Protein AF-A0A6M0CC85-F1 (afdb_monomer_lite)

pLDDT: mean 84.88, std 14.34, range [37.62, 97.69]

Foldseek 3Di:
DDVVVLLPDDLVVLVVVLVVLVVVLVVLVVVLVVLVVVLVVLVVVLVVLVVCLVVDDPVVNVVSVVVSVVSVVVSVVSVVVSVVSVVVSVVSVVVSLSSQQSSCVVVVHQRPPHDPDDDPCVVVVVVVVVVVVVVVVVVVVVVVVVVVVVVVVVVVVVVVVVVVVVVVVVVVVVVVVVVVVVVVVVVVVVVVVVVVVVVVVVVVVVVVVVVVVVVVVVVVVVVVVVVVVVVVVVVVVVVVVVVVVVVVVVVPPPPPPD

Radius of gyration: 61.52 Å; chains: 1; bounding box: 122×31×190 Å

Sequence (258 aa):
MDVAALEEMPLDALQTVVQDLKRDLEKNARFVSSQEEELTLQQQDIDALKQKIAAASEYDRLQLETELSDEQESYRMLNETLVGQRRNVQEREAILHRHEAVLARRQGLPSPSGIGSGIDLSPALGKVEQLYGQLSSEVDALRQQVEELEHTIATQEGTLQQQEEEVQQQKNALLEQEQGIGDKRLAAAEMWGKVNIYQELLQSTQDILNGLRDKCSEMEELAAQSQTVVQEQSQSVMELQNAINTLTADAAPQLAAS

Secondary structure (DSSP, 8-state):
--HHHHHHS-HHHHHHHHHHHHHHHHHHHHHHHHHHHHHHHHHHHHHHHHHHHHHS-HHHHHHHHHHHHHHHHHHHHHHHHHHHHHHHHHHHHHHHHHHHHHHHHHTTSPPSS---SS---HHHHHHHHHHHHHHHHHHHHHHHHHHHHHHHHHHHHHHHHHHHHHHHHHHHHHHHHHHHHHHHHHHHHHHHHHHHHHHHHHHHHHHHHHHHHHHHHHHHHHHHHHHHHHHHHHHHHHHHHHHHHHHHHHTSSSSS--

Structure (mmCIF, N/CA/C/O backbone):
data_AF-A0A6M0CC85-F1
#
_entry.id   AF-A0A6M0CC85-F1
#
loop_
_atom_site.group_PDB
_atom_site.id
_atom_site.type_symbol
_atom_site.label_atom_id
_atom_site.label_alt_id
_atom_site.label_comp_id
_atom_site.label_asym_id
_atom_site.label_entity_id
_atom_site.label_seq_id
_atom_site.pdbx_PDB_ins_code
_atom_site.Cartn_x
_atom_site.Cartn_y
_atom_site.Cartn_z
_atom_site.occupancy
_atom_site.B_iso_or_equiv
_atom_site.auth_seq_id
_atom_site.auth_comp_id
_atom_site.auth_asym_id
_atom_site.auth_atom_id
_atom_site.pdbx_PDB_model_num
ATOM 1 N N . MET A 1 1 ? 32.684 8.848 -34.569 1.00 52.41 1 MET A N 1
ATOM 2 C CA . MET A 1 1 ? 33.466 7.813 -35.279 1.00 52.41 1 MET A CA 1
ATOM 3 C C . MET A 1 1 ? 33.799 8.310 -36.670 1.00 52.41 1 MET A C 1
ATOM 5 O O . MET A 1 1 ? 32.945 8.938 -37.287 1.00 52.41 1 MET A O 1
ATOM 9 N N . ASP A 1 2 ? 35.026 8.061 -37.117 1.00 66.06 2 ASP A N 1
ATOM 10 C CA . ASP A 1 2 ? 35.582 8.602 -38.356 1.00 66.06 2 ASP A CA 1
ATOM 11 C C . ASP A 1 2 ? 35.348 7.642 -39.535 1.00 66.06 2 ASP A C 1
ATOM 13 O O . ASP A 1 2 ? 35.831 6.511 -39.531 1.00 66.06 2 ASP A O 1
ATOM 17 N N . VAL A 1 3 ? 34.569 8.075 -40.530 1.00 66.44 3 VAL A N 1
ATOM 18 C CA . VAL A 1 3 ? 34.279 7.285 -41.744 1.00 66.44 3 VAL A CA 1
ATOM 19 C C . VAL A 1 3 ? 35.543 7.090 -42.575 1.00 66.44 3 VAL A C 1
ATOM 21 O O . VAL A 1 3 ? 35.686 6.047 -43.209 1.00 66.44 3 VAL A O 1
ATOM 24 N N . ALA A 1 4 ? 36.482 8.040 -42.514 1.00 68.75 4 ALA A N 1
ATOM 25 C CA . ALA A 1 4 ? 37.745 7.962 -43.240 1.00 68.75 4 ALA A CA 1
ATOM 26 C C . ALA A 1 4 ? 38.558 6.727 -42.820 1.00 68.75 4 ALA A C 1
ATOM 28 O O . ALA A 1 4 ? 39.063 5.994 -43.666 1.00 68.75 4 ALA A O 1
ATOM 29 N N . ALA A 1 5 ? 38.571 6.404 -41.522 1.00 74.81 5 ALA A N 1
ATOM 30 C CA . ALA A 1 5 ? 39.261 5.224 -41.003 1.00 74.81 5 ALA A CA 1
ATOM 31 C C . ALA A 1 5 ? 38.656 3.891 -41.502 1.00 74.81 5 ALA A C 1
ATOM 33 O O . ALA A 1 5 ? 39.369 2.896 -41.637 1.00 74.81 5 ALA A O 1
ATOM 34 N N . LEU A 1 6 ? 37.350 3.853 -41.801 1.00 74.56 6 LEU A N 1
ATOM 35 C CA . LEU A 1 6 ? 36.680 2.669 -42.365 1.00 74.56 6 LEU A CA 1
ATOM 36 C C . LEU A 1 6 ? 36.941 2.513 -43.871 1.00 74.56 6 LEU A C 1
ATOM 38 O O . LEU A 1 6 ? 36.970 1.390 -44.386 1.00 74.56 6 LEU A O 1
ATOM 42 N N . GLU A 1 7 ? 37.144 3.623 -44.583 1.00 71.50 7 GLU A N 1
ATOM 43 C CA . GLU A 1 7 ? 37.501 3.619 -46.004 1.00 71.50 7 GLU A CA 1
ATOM 44 C C . GLU A 1 7 ? 38.964 3.196 -46.232 1.00 71.50 7 GLU A C 1
ATOM 46 O O . GLU A 1 7 ? 39.245 2.493 -47.204 1.00 71.50 7 GLU A O 1
ATOM 51 N N . GLU A 1 8 ? 39.871 3.524 -45.305 1.00 79.38 8 GLU A N 1
ATOM 52 C CA . GLU A 1 8 ? 41.299 3.161 -45.367 1.00 79.38 8 GLU A CA 1
ATOM 53 C C . GLU A 1 8 ? 41.612 1.720 -44.912 1.00 79.38 8 GLU A C 1
ATOM 55 O O . GLU A 1 8 ? 42.657 1.166 -45.259 1.00 79.38 8 GLU A O 1
ATOM 60 N N . MET A 1 9 ? 40.712 1.072 -44.164 1.00 82.94 9 MET A N 1
ATOM 61 C CA . MET A 1 9 ? 40.901 -0.296 -43.657 1.00 82.94 9 MET A CA 1
ATOM 62 C C . MET A 1 9 ? 41.024 -1.330 -44.799 1.00 82.94 9 MET A C 1
ATOM 64 O O . MET A 1 9 ? 40.364 -1.174 -45.819 1.00 82.94 9 MET A O 1
ATOM 68 N N . PRO A 1 10 ? 41.781 -2.435 -44.686 1.00 88.94 10 PRO A N 1
ATOM 69 C CA . PRO A 1 10 ? 41.726 -3.519 -45.675 1.00 88.94 10 PRO A CA 1
ATOM 70 C C . PRO A 1 10 ? 40.310 -4.103 -45.824 1.00 88.94 10 PRO A C 1
ATOM 72 O O . PRO A 1 10 ? 39.587 -4.234 -44.837 1.00 88.94 10 PRO A O 1
ATOM 75 N N . LEU A 1 11 ? 39.910 -4.470 -47.047 1.00 83.62 11 LEU A N 1
ATOM 76 C CA . LEU A 1 11 ? 38.541 -4.922 -47.338 1.00 83.62 11 LEU A CA 1
ATOM 77 C C . LEU A 1 11 ? 38.155 -6.177 -46.533 1.00 83.62 11 LEU A C 1
ATOM 79 O O . LEU A 1 11 ? 37.086 -6.208 -45.930 1.00 83.62 11 LEU A O 1
ATOM 83 N N . ASP A 1 12 ? 39.061 -7.154 -46.444 1.00 84.44 12 ASP A N 1
ATOM 84 C CA . ASP A 1 12 ? 38.860 -8.387 -45.667 1.00 84.44 12 ASP A CA 1
ATOM 85 C C . ASP A 1 12 ? 38.701 -8.109 -44.162 1.00 84.44 12 ASP A C 1
ATOM 87 O O . ASP A 1 12 ? 37.900 -8.747 -43.474 1.00 84.44 12 ASP A O 1
ATOM 91 N N . ALA A 1 13 ? 39.428 -7.113 -43.645 1.00 84.19 13 ALA A N 1
ATOM 92 C CA . ALA A 1 13 ? 39.322 -6.693 -42.251 1.00 84.19 13 ALA A CA 1
ATOM 93 C C . ALA A 1 13 ? 37.973 -6.008 -41.981 1.00 84.19 13 ALA A C 1
ATOM 95 O O . ALA A 1 13 ? 37.308 -6.340 -41.002 1.00 84.19 13 ALA A O 1
ATOM 96 N N . LEU A 1 14 ? 37.516 -5.126 -42.878 1.00 85.00 14 LEU A N 1
ATOM 97 C CA . LEU A 1 14 ? 36.199 -4.491 -42.768 1.00 85.00 14 LEU A CA 1
ATOM 98 C C . LEU A 1 14 ? 35.064 -5.525 -42.840 1.00 85.00 14 LEU A C 1
ATOM 100 O O . LEU A 1 14 ? 34.090 -5.429 -42.095 1.00 85.00 14 LEU A O 1
ATOM 104 N N . GLN A 1 15 ? 35.201 -6.531 -43.703 1.00 86.25 15 GLN A N 1
ATOM 105 C CA . GLN A 1 15 ? 34.226 -7.608 -43.852 1.00 86.25 15 GLN A CA 1
ATOM 106 C C . GLN A 1 15 ? 34.148 -8.493 -42.600 1.00 86.25 15 GLN A C 1
ATOM 108 O O . GLN A 1 15 ? 33.048 -8.829 -42.160 1.00 86.25 15 GLN A O 1
ATOM 113 N N . THR A 1 16 ? 35.295 -8.787 -41.981 1.00 90.38 16 THR A N 1
ATOM 114 C CA . THR A 1 16 ? 35.367 -9.495 -40.692 1.00 90.38 16 THR A CA 1
ATOM 115 C C . THR A 1 16 ? 34.694 -8.684 -39.582 1.00 90.38 16 THR A C 1
ATOM 117 O O . THR A 1 16 ? 33.830 -9.203 -38.883 1.00 90.38 16 THR A O 1
ATOM 120 N N . VAL A 1 17 ? 34.991 -7.383 -39.484 1.00 88.69 17 VAL A N 1
ATOM 121 C CA . VAL A 1 17 ? 34.375 -6.484 -38.490 1.00 88.69 17 VAL A CA 1
ATOM 122 C C . VAL A 1 17 ? 32.855 -6.424 -38.647 1.00 88.69 17 VAL A C 1
ATOM 124 O O . VAL A 1 17 ? 32.134 -6.505 -37.658 1.00 88.69 17 VAL A O 1
ATOM 127 N N . VAL A 1 18 ? 32.344 -6.310 -39.878 1.00 88.00 18 VAL A N 1
ATOM 128 C CA . VAL A 1 18 ? 30.894 -6.335 -40.137 1.00 88.00 18 VAL A CA 1
ATOM 129 C C . VAL A 1 18 ? 30.279 -7.664 -39.696 1.00 88.00 18 VAL A C 1
ATOM 131 O O . VAL A 1 18 ? 29.203 -7.671 -39.102 1.00 88.00 18 VAL A O 1
ATOM 134 N N . GLN A 1 19 ? 30.943 -8.789 -39.964 1.00 90.06 19 GLN A N 1
ATOM 135 C CA . GLN A 1 19 ? 30.447 -10.108 -39.575 1.00 90.06 19 GLN A CA 1
ATOM 136 C C . GLN A 1 19 ? 30.426 -10.296 -38.050 1.00 90.06 19 GLN A C 1
ATOM 138 O O . GLN A 1 19 ? 29.443 -10.815 -37.516 1.00 90.06 19 GLN A O 1
ATOM 143 N N . ASP A 1 20 ? 31.459 -9.830 -37.352 1.00 91.50 20 ASP A N 1
ATOM 144 C CA . ASP A 1 20 ? 31.527 -9.863 -35.890 1.00 91.50 20 ASP A CA 1
ATOM 145 C C . ASP A 1 20 ? 30.443 -8.976 -35.265 1.00 91.50 20 ASP A C 1
ATOM 147 O O . ASP A 1 20 ? 29.698 -9.430 -34.395 1.00 91.50 20 ASP A O 1
ATOM 151 N N . LEU A 1 21 ? 30.268 -7.752 -35.780 1.00 89.19 21 LEU A N 1
ATOM 152 C CA . LEU A 1 21 ? 29.206 -6.840 -35.346 1.00 89.19 21 LEU A CA 1
ATOM 153 C C . LEU A 1 21 ? 27.811 -7.444 -35.543 1.00 89.19 21 LEU A C 1
ATOM 155 O O . LEU A 1 21 ? 26.970 -7.315 -34.656 1.00 89.19 21 LEU A O 1
ATOM 159 N N . LYS A 1 22 ? 27.562 -8.140 -36.663 1.00 87.69 22 LYS A N 1
ATOM 160 C CA . LYS A 1 22 ? 26.296 -8.858 -36.896 1.00 87.69 22 LYS A CA 1
ATOM 161 C C . LYS A 1 22 ? 26.048 -9.929 -35.851 1.00 87.69 22 LYS A C 1
ATOM 163 O O . LYS A 1 22 ? 24.960 -9.984 -35.285 1.00 87.69 22 LYS A O 1
ATOM 168 N N . ARG A 1 23 ? 27.049 -10.773 -35.595 1.00 93.62 23 ARG A N 1
ATOM 169 C CA . ARG A 1 23 ? 26.921 -11.881 -34.644 1.00 93.62 23 ARG A CA 1
ATOM 170 C C . ARG A 1 23 ? 26.665 -11.369 -33.229 1.00 93.62 23 ARG A C 1
ATOM 172 O O . ARG A 1 23 ? 25.824 -11.915 -32.516 1.00 93.62 23 ARG A O 1
ATOM 179 N N . ASP A 1 24 ? 27.375 -10.320 -32.834 1.00 91.88 24 ASP A N 1
ATOM 180 C CA . ASP A 1 24 ? 27.230 -9.718 -31.513 1.00 91.88 24 ASP A CA 1
ATOM 181 C C . ASP A 1 24 ? 25.885 -8.999 -31.360 1.00 91.88 24 ASP A C 1
ATOM 183 O O . ASP A 1 24 ? 25.246 -9.116 -30.312 1.00 91.88 24 ASP A O 1
ATOM 187 N N . LEU A 1 25 ? 25.423 -8.299 -32.401 1.00 89.12 25 LEU A N 1
ATOM 188 C CA . LEU A 1 25 ? 24.105 -7.666 -32.414 1.00 89.12 25 LEU A CA 1
ATOM 189 C C . LEU A 1 25 ? 22.989 -8.708 -32.315 1.00 89.12 25 LEU A C 1
ATOM 191 O O . LEU A 1 25 ? 22.100 -8.557 -31.485 1.00 89.12 25 LEU A O 1
ATOM 195 N N . GLU A 1 26 ? 23.060 -9.787 -33.096 1.00 92.75 26 GLU A N 1
ATOM 196 C CA . GLU A 1 26 ? 22.068 -10.866 -33.072 1.00 92.75 26 GLU A CA 1
ATOM 197 C C . GLU A 1 26 ? 21.993 -11.531 -31.691 1.00 92.75 26 GLU A C 1
ATOM 199 O O . GLU A 1 26 ? 20.903 -11.771 -31.166 1.00 92.75 26 GLU A O 1
ATOM 204 N N . LYS A 1 27 ? 23.146 -11.786 -31.062 1.00 94.44 27 LYS A N 1
ATOM 205 C CA . LYS A 1 27 ? 23.204 -12.344 -29.707 1.00 94.44 27 LYS A CA 1
ATOM 206 C C . LYS A 1 27 ? 22.560 -11.407 -28.683 1.00 94.44 27 LYS A C 1
ATOM 208 O O . LYS A 1 27 ? 21.759 -11.862 -27.868 1.00 94.44 27 LYS A O 1
ATOM 213 N N . ASN A 1 28 ? 22.895 -10.119 -28.726 1.00 88.25 28 ASN A N 1
ATOM 214 C CA . ASN A 1 28 ? 22.350 -9.135 -27.792 1.00 88.25 28 ASN A CA 1
ATOM 215 C C . ASN A 1 28 ? 20.851 -8.910 -28.010 1.00 88.25 28 ASN A C 1
ATOM 217 O O . ASN A 1 28 ? 20.104 -8.859 -27.040 1.00 88.25 28 ASN A O 1
ATOM 221 N N . ALA A 1 29 ? 20.400 -8.834 -29.262 1.00 84.94 29 ALA A N 1
ATOM 222 C CA . ALA A 1 29 ? 18.991 -8.671 -29.598 1.00 84.94 29 ALA A CA 1
ATOM 223 C C . ALA A 1 29 ? 18.151 -9.857 -29.104 1.00 84.94 29 ALA A C 1
ATOM 225 O O . ALA A 1 29 ? 17.091 -9.651 -28.521 1.00 84.94 29 ALA A O 1
ATOM 226 N N . ARG A 1 30 ? 18.646 -11.096 -29.250 1.00 91.62 30 ARG A N 1
ATOM 227 C CA . ARG A 1 30 ? 17.977 -12.289 -28.697 1.00 91.62 30 ARG A CA 1
ATOM 228 C C . ARG A 1 30 ? 17.873 -12.250 -27.174 1.00 91.62 30 ARG A C 1
ATOM 230 O O . ARG A 1 30 ? 16.835 -12.612 -26.639 1.00 91.62 30 ARG A O 1
ATOM 237 N N . PHE A 1 31 ? 18.926 -11.806 -26.491 1.00 92.69 31 PHE A N 1
ATOM 238 C CA . PHE A 1 31 ? 18.935 -11.690 -25.031 1.00 92.69 31 PHE A CA 1
ATOM 239 C C . PHE A 1 31 ? 17.986 -10.598 -24.513 1.00 92.69 31 PHE A C 1
ATOM 241 O O . PHE A 1 31 ? 17.312 -10.784 -23.502 1.00 92.69 31 PHE A O 1
ATOM 248 N N . VAL A 1 32 ? 17.902 -9.462 -25.211 1.00 89.44 32 VAL A N 1
ATOM 249 C CA . VAL A 1 32 ? 16.911 -8.421 -24.901 1.00 89.44 32 VAL A CA 1
ATOM 250 C C . VAL A 1 32 ? 15.505 -8.960 -25.142 1.00 89.44 32 VAL A C 1
ATOM 252 O O . VAL A 1 32 ? 14.676 -8.878 -24.249 1.00 89.44 32 VAL A O 1
ATOM 255 N N . SER A 1 33 ? 15.263 -9.608 -26.284 1.00 89.62 33 SER A N 1
ATOM 256 C CA . SER A 1 33 ? 13.960 -10.198 -26.608 1.00 89.62 33 SER A CA 1
ATOM 257 C C . SER A 1 33 ? 13.489 -11.222 -25.570 1.00 89.62 33 SER A C 1
ATOM 259 O O . SER A 1 33 ? 12.305 -11.237 -25.254 1.00 89.62 33 SER A O 1
ATOM 261 N N . SER A 1 34 ? 14.378 -12.056 -25.017 1.00 94.56 34 SER A N 1
ATOM 262 C CA . SER A 1 34 ? 13.992 -13.001 -23.961 1.00 94.56 34 SER A CA 1
ATOM 263 C C . SER A 1 34 ? 13.620 -12.306 -22.650 1.00 94.56 34 SER A C 1
ATOM 265 O O . SER A 1 34 ? 12.681 -12.726 -21.988 1.00 94.56 34 SER A O 1
ATOM 267 N N . GLN A 1 35 ? 14.319 -11.227 -22.285 1.00 91.19 35 GLN A N 1
ATOM 268 C CA . GLN A 1 35 ? 13.968 -10.439 -21.097 1.00 91.19 35 GLN A CA 1
ATOM 269 C C . GLN A 1 35 ? 12.681 -9.628 -21.307 1.00 91.19 35 GLN A C 1
ATOM 271 O O . GLN A 1 35 ? 11.947 -9.396 -20.358 1.00 91.19 35 GLN A O 1
ATOM 276 N N . GLU A 1 36 ? 12.372 -9.202 -22.535 1.00 89.75 36 GLU A N 1
ATOM 277 C CA . GLU A 1 36 ? 11.084 -8.566 -22.846 1.00 89.75 36 GLU A CA 1
ATOM 278 C C . GLU A 1 36 ? 9.907 -9.541 -22.712 1.00 89.75 36 GLU A C 1
ATOM 280 O O . GLU A 1 36 ? 8.826 -9.155 -22.261 1.00 89.75 36 GLU A O 1
ATOM 285 N N . GLU A 1 37 ? 10.115 -10.805 -23.084 1.00 94.19 37 GLU A N 1
ATOM 286 C CA . GLU A 1 37 ? 9.139 -11.872 -22.860 1.00 94.19 37 GLU A CA 1
ATOM 287 C C . GLU A 1 37 ? 8.955 -12.139 -21.358 1.00 94.19 37 GLU A C 1
ATOM 289 O O . GLU A 1 37 ? 7.822 -12.182 -20.887 1.00 94.19 37 GLU A O 1
ATOM 294 N N . GLU A 1 38 ? 10.047 -12.213 -20.592 1.00 94.44 38 GLU A N 1
ATOM 295 C CA . GLU A 1 38 ? 10.013 -12.334 -19.126 1.00 94.44 38 GLU A CA 1
ATOM 296 C C . GLU A 1 38 ? 9.265 -11.165 -18.472 1.00 94.44 38 GLU A C 1
ATOM 298 O O . GLU A 1 38 ? 8.354 -11.387 -17.679 1.00 94.44 38 GLU A O 1
ATOM 303 N N . LEU A 1 39 ? 9.555 -9.929 -18.885 1.00 93.00 39 LEU A N 1
ATOM 304 C CA . LEU A 1 39 ? 8.861 -8.734 -18.408 1.00 93.00 39 LEU A CA 1
ATOM 305 C C . LEU A 1 39 ? 7.349 -8.804 -18.694 1.00 93.00 39 LEU A C 1
ATOM 307 O O . LEU A 1 39 ? 6.525 -8.401 -17.874 1.00 93.00 39 LEU A O 1
ATOM 311 N N . THR A 1 40 ? 6.969 -9.352 -19.850 1.00 93.06 40 THR A N 1
ATOM 312 C CA . THR A 1 40 ? 5.558 -9.550 -20.213 1.00 93.06 40 THR A CA 1
ATOM 313 C C . THR A 1 40 ? 4.882 -10.583 -19.310 1.00 93.06 40 THR A C 1
ATOM 315 O O . THR A 1 40 ? 3.733 -10.383 -18.918 1.00 93.06 40 THR A O 1
ATOM 318 N N . LEU A 1 41 ? 5.576 -11.671 -18.967 1.00 95.19 41 LEU A N 1
ATOM 319 C CA . LEU A 1 41 ? 5.068 -12.687 -18.042 1.00 95.19 41 LEU A CA 1
ATOM 320 C C . LEU A 1 41 ? 4.909 -12.119 -16.626 1.00 95.19 41 LEU A C 1
ATOM 322 O O . LEU A 1 41 ? 3.844 -12.271 -16.037 1.00 95.19 41 LEU A O 1
ATOM 326 N N . GLN A 1 42 ? 5.894 -11.366 -16.130 1.00 94.75 42 GLN A N 1
ATOM 327 C CA . GLN A 1 42 ? 5.803 -10.703 -14.823 1.00 94.75 42 GLN A CA 1
ATOM 328 C C . GLN A 1 42 ? 4.619 -9.734 -14.743 1.00 94.75 42 GLN A C 1
ATOM 330 O O . GLN A 1 42 ? 3.906 -9.700 -13.743 1.00 94.75 42 GLN A O 1
ATOM 335 N N . GLN A 1 43 ? 4.343 -8.982 -15.813 1.00 94.69 43 GLN A N 1
ATOM 336 C CA . GLN A 1 43 ? 3.161 -8.119 -15.861 1.00 94.69 43 GLN A CA 1
ATOM 337 C C . GLN A 1 43 ? 1.856 -8.924 -15.730 1.00 94.69 43 GLN A C 1
ATOM 339 O O . GLN A 1 43 ? 0.934 -8.493 -15.035 1.00 94.69 43 GLN A O 1
ATOM 344 N N . GLN A 1 44 ? 1.775 -10.096 -16.369 1.00 95.50 44 GLN A N 1
ATOM 345 C CA . GLN A 1 44 ? 0.615 -10.985 -16.248 1.00 95.50 44 GLN A CA 1
ATOM 346 C C . GLN A 1 44 ? 0.469 -11.538 -14.826 1.00 95.50 44 GLN A C 1
ATOM 348 O O . GLN A 1 44 ? -0.653 -11.618 -14.320 1.00 95.50 44 GLN A O 1
ATOM 353 N N . ASP A 1 45 ? 1.579 -11.873 -14.169 1.00 95.00 45 ASP A N 1
ATOM 354 C CA . ASP A 1 45 ? 1.587 -12.357 -12.788 1.00 95.00 45 ASP A CA 1
ATOM 355 C C . ASP A 1 45 ? 1.147 -11.264 -11.801 1.00 95.00 45 ASP A C 1
ATOM 357 O O . ASP A 1 45 ? 0.292 -11.515 -10.946 1.00 95.00 45 ASP A O 1
ATOM 361 N N . ILE A 1 46 ? 1.621 -10.025 -11.980 1.00 95.06 46 ILE A N 1
ATOM 362 C CA . ILE A 1 46 ? 1.165 -8.843 -11.229 1.00 95.06 46 ILE A CA 1
ATOM 363 C C . ILE A 1 46 ? -0.347 -8.646 -11.392 1.00 95.06 46 ILE A C 1
ATOM 365 O O . ILE A 1 46 ? -1.065 -8.437 -10.410 1.00 95.06 46 ILE A O 1
ATOM 369 N N . ASP A 1 47 ? -0.860 -8.725 -12.621 1.00 94.62 47 ASP A N 1
ATOM 370 C CA . ASP A 1 47 ? -2.290 -8.556 -12.887 1.00 94.62 47 ASP A CA 1
ATOM 371 C C . ASP A 1 47 ? -3.122 -9.686 -12.257 1.00 94.62 47 ASP A C 1
ATOM 373 O O . ASP A 1 47 ? -4.197 -9.439 -11.697 1.00 94.62 47 ASP A O 1
ATOM 377 N N . ALA A 1 48 ? -2.612 -10.919 -12.275 1.00 94.44 48 ALA A N 1
ATOM 378 C CA . ALA A 1 48 ? -3.237 -12.056 -11.609 1.00 94.44 48 ALA A CA 1
ATOM 379 C C . ALA A 1 48 ? -3.237 -11.905 -10.077 1.00 94.44 48 ALA A C 1
ATOM 381 O O . ALA A 1 48 ? -4.244 -12.215 -9.433 1.00 94.44 48 ALA A O 1
ATOM 382 N N . LEU A 1 49 ? -2.149 -11.406 -9.480 1.00 94.31 49 LEU A N 1
ATOM 383 C CA . LEU A 1 49 ? -2.062 -11.111 -8.046 1.00 94.31 49 LEU A CA 1
ATOM 384 C C . LEU A 1 49 ? -3.067 -10.031 -7.638 1.00 94.31 49 LEU A C 1
ATOM 386 O O . LEU A 1 49 ? -3.828 -10.237 -6.691 1.00 94.31 49 LEU A O 1
ATOM 390 N N . LYS A 1 50 ? -3.176 -8.941 -8.406 1.00 92.88 50 LYS A N 1
ATOM 391 C CA . LYS A 1 50 ? -4.186 -7.891 -8.177 1.00 92.88 50 LYS A CA 1
ATOM 392 C C . LYS A 1 50 ? -5.612 -8.441 -8.202 1.00 92.88 50 LYS A C 1
ATOM 394 O O . LYS A 1 50 ? -6.427 -8.085 -7.351 1.00 92.88 50 LYS A O 1
ATOM 399 N N . GLN A 1 51 ? -5.922 -9.335 -9.143 1.00 93.75 51 GLN A N 1
ATOM 400 C CA . GLN A 1 51 ? -7.234 -9.987 -9.196 1.00 93.75 51 GLN A CA 1
ATOM 401 C C . GLN A 1 51 ? -7.491 -10.886 -7.982 1.00 93.75 51 GLN A C 1
ATOM 403 O O . GLN A 1 51 ? -8.600 -10.880 -7.447 1.00 93.75 51 GLN A O 1
ATOM 408 N N . LYS A 1 52 ? -6.482 -11.639 -7.524 1.00 92.75 52 LYS A N 1
ATOM 409 C CA . LYS A 1 52 ? -6.596 -12.477 -6.320 1.00 92.75 52 LYS A CA 1
ATOM 410 C C . LYS A 1 52 ? -6.833 -11.634 -5.072 1.00 92.75 52 LYS A C 1
ATOM 412 O O . LYS A 1 52 ? -7.734 -11.963 -4.311 1.00 92.75 52 LYS A O 1
ATOM 417 N N . ILE A 1 53 ? -6.098 -10.533 -4.902 1.00 91.69 53 ILE A N 1
ATOM 418 C CA . ILE A 1 53 ? -6.264 -9.587 -3.786 1.00 91.69 53 ILE A CA 1
ATOM 419 C C . ILE A 1 53 ? -7.696 -9.050 -3.732 1.00 91.69 53 ILE A C 1
ATOM 421 O O . ILE A 1 53 ? -8.311 -9.045 -2.670 1.00 91.69 53 ILE A O 1
ATOM 425 N N . ALA A 1 54 ? -8.263 -8.668 -4.881 1.00 89.62 54 ALA A N 1
ATOM 426 C CA . ALA A 1 54 ? -9.626 -8.141 -4.956 1.00 89.62 54 ALA A CA 1
ATOM 427 C C . ALA A 1 54 ? -10.710 -9.153 -4.528 1.00 89.62 54 ALA A C 1
ATOM 429 O O . ALA A 1 54 ? -11.807 -8.748 -4.144 1.00 89.62 54 ALA A O 1
ATOM 430 N N . ALA A 1 55 ? -10.421 -10.455 -4.603 1.00 90.12 55 ALA A N 1
ATOM 431 C CA . ALA A 1 55 ? -11.330 -11.536 -4.225 1.00 90.12 55 ALA A CA 1
ATOM 432 C C . ALA A 1 55 ? -10.976 -12.208 -2.881 1.00 90.12 55 ALA A C 1
ATOM 434 O O . ALA A 1 55 ? -11.698 -13.108 -2.445 1.00 90.12 55 ALA A O 1
ATOM 435 N N . ALA A 1 56 ? -9.869 -11.815 -2.245 1.00 87.50 56 ALA A N 1
ATOM 436 C CA . ALA A 1 56 ? -9.312 -12.478 -1.072 1.00 87.50 56 ALA A CA 1
ATOM 437 C C . ALA A 1 56 ? -9.986 -12.055 0.243 1.00 87.50 56 ALA A C 1
ATOM 439 O O . ALA A 1 56 ? -10.556 -10.971 0.369 1.00 87.50 56 ALA A O 1
ATOM 440 N N . SER A 1 57 ? -9.889 -12.931 1.247 1.00 84.44 57 SER A N 1
ATOM 441 C CA . SER A 1 57 ? -10.249 -12.603 2.627 1.00 84.44 57 SER A CA 1
ATOM 442 C C . SER A 1 57 ? -9.205 -11.666 3.254 1.00 84.44 57 SER A C 1
ATOM 444 O O . SER A 1 57 ? -8.064 -11.614 2.803 1.00 84.44 57 SER A O 1
ATOM 446 N N . GLU A 1 58 ? -9.568 -10.944 4.316 1.00 76.88 58 GLU A N 1
ATOM 447 C CA . GLU A 1 58 ? -8.694 -9.956 4.979 1.00 76.88 58 GLU A CA 1
ATOM 448 C C . GLU A 1 58 ? -7.365 -10.563 5.481 1.00 76.88 58 GLU A C 1
ATOM 450 O O . GLU A 1 58 ? -6.338 -9.892 5.480 1.00 76.88 58 GLU A O 1
ATOM 455 N N . TYR A 1 59 ? -7.363 -11.853 5.838 1.00 76.19 59 TYR A N 1
ATOM 456 C CA . TYR A 1 59 ? -6.164 -12.580 6.268 1.00 76.19 59 TYR A CA 1
ATOM 457 C C . TYR A 1 59 ? -5.238 -12.950 5.096 1.00 76.19 59 TYR A C 1
ATOM 459 O O . TYR A 1 59 ? -4.026 -12.776 5.192 1.00 76.19 59 TYR A O 1
ATOM 467 N N . ASP A 1 60 ? -5.801 -13.410 3.976 1.00 85.44 60 ASP A N 1
ATOM 468 C CA . ASP A 1 60 ? -5.023 -13.784 2.784 1.00 85.44 60 ASP A CA 1
ATOM 469 C C . ASP A 1 60 ? -4.528 -12.547 2.017 1.00 85.44 60 ASP A C 1
ATOM 471 O O . ASP A 1 60 ? -3.509 -12.587 1.327 1.00 85.44 60 ASP A O 1
ATOM 475 N N . ARG A 1 61 ? -5.245 -11.427 2.156 1.00 90.62 61 ARG A N 1
ATOM 476 C CA . ARG A 1 61 ? -4.952 -10.162 1.485 1.00 90.62 61 ARG A CA 1
ATOM 477 C C . ARG A 1 61 ? -3.575 -9.611 1.853 1.00 90.62 61 ARG A C 1
ATOM 479 O O . ARG A 1 61 ? -2.844 -9.229 0.949 1.00 90.62 61 ARG A O 1
ATOM 486 N N . LEU A 1 62 ? -3.194 -9.638 3.131 1.00 88.88 62 LEU A N 1
ATOM 487 C CA . LEU A 1 62 ? -1.895 -9.121 3.581 1.00 88.88 62 LEU A CA 1
ATOM 488 C C . LEU A 1 62 ? -0.714 -9.887 2.959 1.00 88.88 62 LEU A C 1
ATOM 490 O O . LEU A 1 62 ? 0.282 -9.289 2.548 1.00 88.88 62 LEU A O 1
ATOM 494 N N . GLN A 1 63 ? -0.824 -11.217 2.870 1.00 92.38 63 GLN A N 1
ATOM 495 C CA . GLN A 1 63 ? 0.206 -12.036 2.233 1.00 92.38 63 GLN A CA 1
ATOM 496 C C . GLN A 1 63 ? 0.293 -11.734 0.733 1.00 92.38 63 GLN A C 1
ATOM 498 O O . GLN A 1 63 ? 1.385 -11.523 0.212 1.00 92.38 63 GLN A O 1
ATOM 503 N N . LEU A 1 64 ? -0.852 -11.665 0.051 1.00 93.12 64 LEU A N 1
ATOM 504 C CA . LEU A 1 64 ? -0.899 -11.376 -1.381 1.00 93.12 64 LEU A CA 1
ATOM 505 C C . LEU A 1 64 ? -0.410 -9.958 -1.717 1.00 93.12 64 LEU A C 1
ATOM 507 O O . LEU A 1 64 ? 0.210 -9.771 -2.756 1.00 93.12 64 LEU A O 1
ATOM 511 N N . GLU A 1 65 ? -0.661 -8.967 -0.858 1.00 91.62 65 GLU A N 1
ATOM 512 C CA . GLU A 1 65 ? -0.134 -7.602 -1.008 1.00 91.62 65 GLU A CA 1
ATOM 513 C C . GLU A 1 65 ? 1.391 -7.559 -0.851 1.00 91.62 65 GLU A C 1
ATOM 515 O O . GLU A 1 65 ? 2.058 -6.825 -1.578 1.00 91.62 65 GLU A O 1
ATOM 520 N N . THR A 1 66 ? 1.951 -8.392 0.032 1.00 93.25 66 THR A N 1
ATOM 521 C CA . THR A 1 66 ? 3.410 -8.547 0.159 1.00 93.25 66 THR A CA 1
ATOM 522 C C . THR A 1 66 ? 4.001 -9.162 -1.114 1.00 93.25 66 THR A C 1
ATOM 524 O O . THR A 1 66 ? 4.923 -8.598 -1.693 1.00 93.25 66 THR A O 1
ATOM 527 N N . GLU A 1 67 ? 3.416 -10.262 -1.607 1.00 94.75 67 GLU A N 1
ATOM 528 C CA . GLU A 1 67 ? 3.839 -10.909 -2.862 1.00 94.75 67 GLU A CA 1
ATOM 529 C C . GLU A 1 67 ? 3.710 -9.963 -4.071 1.00 94.75 67 GLU A C 1
ATOM 531 O O . GLU A 1 67 ? 4.582 -9.933 -4.937 1.00 94.75 67 GLU A O 1
ATOM 536 N N . LEU A 1 68 ? 2.647 -9.151 -4.124 1.00 95.81 68 LEU A N 1
ATOM 537 C CA . LEU A 1 68 ? 2.461 -8.135 -5.161 1.00 95.81 68 LEU A CA 1
ATOM 538 C C . LEU A 1 68 ? 3.570 -7.077 -5.123 1.00 95.81 68 LEU A C 1
ATOM 540 O O . LEU A 1 68 ? 4.060 -6.687 -6.181 1.00 95.81 68 LEU A O 1
ATOM 544 N N . SER A 1 69 ? 3.951 -6.613 -3.931 1.00 95.12 69 SER A N 1
ATOM 545 C CA . SER A 1 69 ? 4.990 -5.594 -3.772 1.00 95.12 69 SER A CA 1
ATOM 546 C C . SER A 1 69 ? 6.348 -6.097 -4.265 1.00 95.12 69 SER A C 1
ATOM 548 O O . SER A 1 69 ? 7.002 -5.400 -5.043 1.00 95.12 69 SER A O 1
ATOM 550 N N . ASP A 1 70 ? 6.718 -7.325 -3.895 1.00 95.38 70 ASP A N 1
ATOM 551 C CA . ASP A 1 70 ? 7.968 -7.958 -4.325 1.00 95.38 70 ASP A CA 1
ATOM 552 C C . ASP A 1 70 ? 8.015 -8.129 -5.858 1.00 95.38 70 ASP A C 1
ATOM 554 O O . ASP A 1 70 ? 9.019 -7.807 -6.503 1.00 95.38 70 ASP A O 1
ATOM 558 N N . GLU A 1 71 ? 6.915 -8.583 -6.474 1.00 94.88 71 GLU A N 1
ATOM 559 C CA . GLU A 1 71 ? 6.851 -8.773 -7.929 1.00 94.88 71 GLU A CA 1
ATOM 560 C C . GLU A 1 71 ? 6.884 -7.433 -8.685 1.00 94.88 71 GLU A C 1
ATOM 562 O O . GLU A 1 71 ? 7.532 -7.313 -9.727 1.00 94.88 71 GLU A O 1
ATOM 567 N N . GLN A 1 72 ? 6.247 -6.387 -8.146 1.00 92.25 72 GLN A N 1
ATOM 568 C CA . GLN A 1 72 ? 6.313 -5.036 -8.710 1.00 92.25 72 GLN A CA 1
ATOM 569 C C . GLN A 1 72 ? 7.727 -4.443 -8.645 1.00 92.25 72 GLN A C 1
ATOM 571 O O . GLN A 1 72 ? 8.157 -3.790 -9.602 1.00 92.25 72 GLN A O 1
ATOM 576 N N . GLU A 1 73 ? 8.464 -4.670 -7.554 1.00 95.12 73 GLU A N 1
ATOM 577 C CA . GLU A 1 73 ? 9.857 -4.231 -7.432 1.00 95.12 73 GLU A CA 1
ATOM 578 C C . GLU A 1 73 ? 10.757 -4.970 -8.434 1.00 95.12 73 GLU A C 1
ATOM 580 O O . GLU A 1 73 ? 11.541 -4.341 -9.154 1.00 95.12 73 GLU A O 1
ATOM 585 N N . SER A 1 74 ? 10.588 -6.291 -8.547 1.00 93.38 74 SER A N 1
ATOM 586 C CA . SER A 1 74 ? 11.289 -7.130 -9.525 1.00 93.38 74 SER A CA 1
ATOM 587 C C . SER A 1 74 ? 11.055 -6.648 -10.963 1.00 93.38 74 SER A C 1
ATOM 589 O O . SER A 1 74 ? 12.012 -6.386 -11.701 1.00 93.38 74 SER A O 1
ATOM 591 N N . TYR A 1 75 ? 9.789 -6.423 -11.333 1.00 95.94 75 TYR A N 1
ATOM 592 C CA . TYR A 1 75 ? 9.399 -5.891 -12.639 1.00 95.94 75 TYR A CA 1
ATOM 593 C C . TYR A 1 75 ? 10.046 -4.533 -12.925 1.00 95.94 75 TYR A C 1
ATOM 595 O O . TYR A 1 75 ? 10.587 -4.304 -14.012 1.00 95.94 75 TYR A O 1
ATOM 603 N N . ARG A 1 76 ? 10.023 -3.618 -11.947 1.00 93.69 76 ARG A N 1
ATOM 604 C CA . ARG A 1 76 ? 10.612 -2.282 -12.090 1.00 93.69 76 ARG 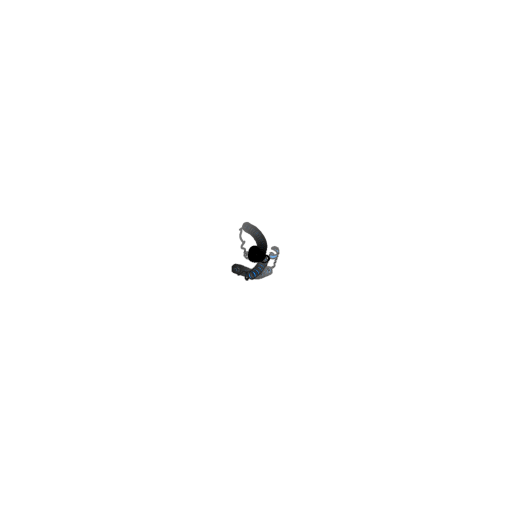A CA 1
ATOM 605 C C . ARG A 1 76 ? 12.108 -2.368 -12.372 1.00 93.69 76 ARG A C 1
ATOM 607 O O . ARG A 1 76 ? 12.578 -1.756 -13.332 1.00 93.69 76 ARG A O 1
ATOM 614 N N . MET A 1 77 ? 12.842 -3.149 -11.580 1.00 92.38 77 MET A N 1
ATOM 615 C CA . MET A 1 77 ? 14.284 -3.327 -11.764 1.00 92.38 77 MET A CA 1
ATOM 616 C C . MET A 1 77 ? 14.612 -3.927 -13.138 1.00 92.38 77 MET A C 1
ATOM 618 O O . MET A 1 77 ? 15.512 -3.441 -13.834 1.00 92.38 77 MET A O 1
ATOM 622 N N . LEU A 1 78 ? 13.867 -4.950 -13.570 1.00 90.31 78 LEU A N 1
ATOM 623 C CA . LEU A 1 78 ? 14.065 -5.555 -14.887 1.00 90.31 78 LEU A CA 1
ATOM 624 C C . LEU A 1 78 ? 13.795 -4.541 -16.009 1.00 90.31 78 LEU A C 1
ATOM 626 O O . LEU A 1 78 ? 14.618 -4.391 -16.914 1.00 90.31 78 LEU A O 1
ATOM 630 N N . ASN A 1 79 ? 12.701 -3.782 -15.928 1.00 91.94 79 ASN A N 1
ATOM 631 C CA . ASN A 1 79 ? 12.358 -2.772 -16.927 1.00 91.94 79 ASN A CA 1
ATOM 632 C C . ASN A 1 79 ? 13.412 -1.652 -17.019 1.00 91.94 79 ASN A C 1
ATOM 634 O O . ASN A 1 79 ? 13.837 -1.290 -18.120 1.00 91.94 79 ASN A O 1
ATOM 638 N N . GLU A 1 80 ? 13.884 -1.130 -15.882 1.00 89.88 80 GLU A N 1
ATOM 639 C CA . GLU A 1 80 ? 14.920 -0.088 -15.840 1.00 89.88 80 GLU A CA 1
ATOM 640 C C . GLU A 1 80 ? 16.213 -0.551 -16.533 1.00 89.88 80 GLU A C 1
ATOM 642 O O . GLU A 1 80 ? 16.799 0.185 -17.338 1.00 89.88 80 GLU A O 1
ATOM 647 N N . THR A 1 81 ? 16.631 -1.801 -16.306 1.00 88.06 81 THR A N 1
ATOM 648 C CA . THR A 1 81 ? 17.811 -2.360 -16.986 1.00 88.06 81 THR A CA 1
ATOM 649 C C . THR A 1 81 ? 17.568 -2.606 -18.480 1.00 88.06 81 THR A C 1
ATOM 651 O O . THR A 1 81 ? 18.432 -2.285 -19.305 1.00 88.06 81 THR A O 1
ATOM 654 N N . LEU A 1 82 ? 16.384 -3.098 -18.859 1.00 88.94 82 LEU A N 1
ATOM 655 C CA . LEU A 1 82 ? 15.979 -3.343 -20.248 1.00 88.94 82 LEU A CA 1
ATOM 656 C C . LEU A 1 82 ? 15.994 -2.076 -21.103 1.00 88.94 82 LEU A C 1
ATOM 658 O O . LEU A 1 82 ? 16.414 -2.126 -22.259 1.00 88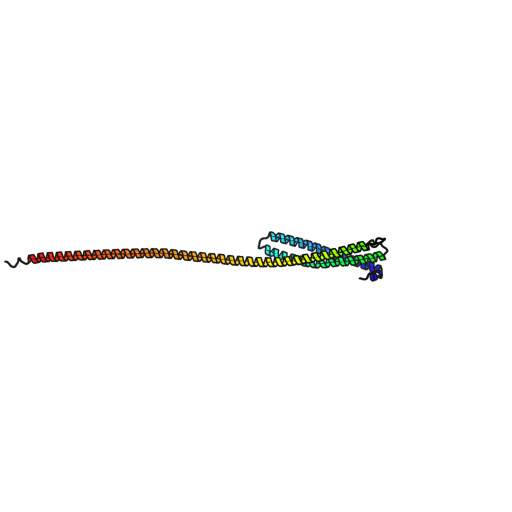.94 82 LEU A O 1
ATOM 662 N N . VAL A 1 83 ? 15.594 -0.924 -20.556 1.00 85.31 83 VAL A N 1
ATOM 663 C CA . VAL A 1 83 ? 15.645 0.362 -21.276 1.00 85.31 83 VAL A CA 1
ATOM 664 C C . VAL A 1 83 ? 17.069 0.678 -21.744 1.00 85.31 83 VAL A C 1
ATOM 666 O O . VAL A 1 83 ? 17.274 1.061 -22.902 1.00 85.31 83 VAL A O 1
ATOM 669 N N . GLY A 1 84 ? 18.067 0.470 -20.881 1.00 83.00 84 GLY A N 1
ATOM 670 C CA . GLY A 1 84 ? 19.476 0.649 -21.235 1.00 83.00 84 GLY A CA 1
ATOM 671 C C . GLY A 1 84 ? 19.949 -0.352 -22.292 1.00 83.00 84 GLY A C 1
ATOM 672 O O . GLY A 1 84 ? 20.654 0.016 -23.235 1.00 83.00 84 GLY A O 1
ATOM 673 N N . GLN A 1 85 ? 19.521 -1.610 -22.180 1.00 81.00 85 GLN A N 1
ATOM 674 C CA . GLN A 1 85 ? 19.888 -2.656 -23.134 1.00 81.00 85 GLN A CA 1
ATOM 675 C C . GLN A 1 85 ? 19.264 -2.433 -24.523 1.00 81.00 85 GLN A C 1
ATOM 677 O O . GLN A 1 85 ? 19.966 -2.563 -25.527 1.00 81.00 85 GLN A O 1
ATOM 682 N N . ARG A 1 86 ? 17.992 -2.017 -24.600 1.00 83.94 86 ARG A N 1
ATOM 683 C CA . ARG A 1 86 ? 17.301 -1.637 -25.848 1.00 83.94 86 ARG A CA 1
ATOM 684 C C . ARG A 1 86 ? 18.052 -0.541 -26.589 1.00 83.94 86 ARG A C 1
ATOM 686 O O . ARG A 1 86 ? 18.345 -0.674 -27.777 1.00 83.94 86 ARG A O 1
ATOM 693 N N . ARG A 1 87 ? 18.422 0.518 -25.864 1.00 82.88 87 ARG A N 1
ATOM 694 C CA . ARG A 1 87 ? 19.220 1.617 -26.412 1.00 82.88 87 ARG A CA 1
ATOM 695 C C . ARG A 1 87 ? 20.564 1.119 -26.944 1.00 82.88 87 ARG A C 1
ATOM 697 O O . ARG A 1 87 ? 20.967 1.504 -28.035 1.00 82.88 87 ARG A O 1
ATOM 704 N N . ASN A 1 88 ? 21.232 0.225 -26.214 1.00 82.12 88 ASN A N 1
ATOM 705 C CA . ASN A 1 88 ? 22.505 -0.352 -26.647 1.00 82.12 88 ASN A CA 1
ATOM 706 C C . ASN A 1 88 ? 22.370 -1.150 -27.956 1.00 82.12 88 ASN A C 1
ATOM 708 O O . ASN A 1 88 ? 23.207 -1.014 -28.846 1.00 82.12 88 ASN A O 1
ATOM 712 N N . VAL A 1 89 ? 21.310 -1.955 -28.093 1.00 84.94 89 VAL A N 1
ATOM 713 C CA . VAL A 1 89 ? 21.022 -2.704 -29.327 1.00 84.94 89 VAL A CA 1
ATOM 714 C C . VAL A 1 89 ? 20.812 -1.747 -30.501 1.00 84.94 89 VAL A C 1
ATOM 716 O O . VAL A 1 89 ? 21.460 -1.919 -31.530 1.00 84.94 89 VAL A O 1
ATOM 719 N N . GLN A 1 90 ? 20.008 -0.694 -30.327 1.00 79.19 90 GLN A N 1
ATOM 720 C CA . GLN A 1 90 ? 19.771 0.319 -31.364 1.00 79.19 90 GLN A CA 1
ATOM 721 C C . GLN A 1 90 ? 21.052 1.062 -31.772 1.00 79.19 90 GLN A C 1
ATOM 723 O O . GLN A 1 90 ? 21.321 1.254 -32.958 1.00 79.19 90 GLN A O 1
ATOM 728 N N . GLU A 1 91 ? 21.881 1.458 -30.803 1.00 79.31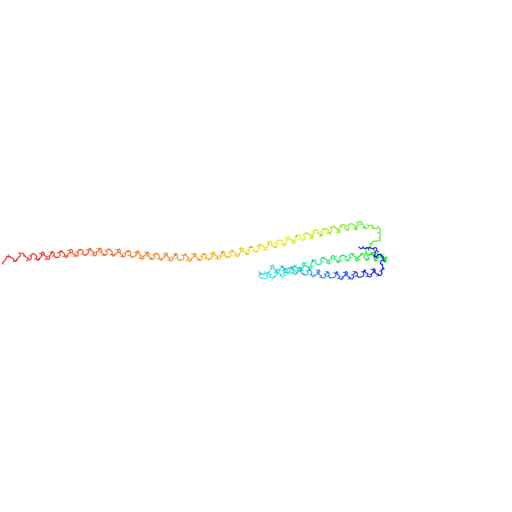 91 GLU A N 1
ATOM 729 C CA . GLU A 1 91 ? 23.163 2.117 -31.075 1.00 79.31 91 GLU A CA 1
ATOM 730 C C . GLU A 1 91 ? 24.114 1.193 -31.857 1.00 79.31 91 GLU A C 1
ATOM 732 O O . GLU A 1 91 ? 24.760 1.627 -32.815 1.00 79.31 91 GLU A O 1
ATOM 737 N N . ARG A 1 92 ? 24.173 -0.099 -31.504 1.00 80.69 92 ARG A N 1
ATOM 738 C CA . ARG A 1 92 ? 24.985 -1.097 -32.221 1.00 80.69 92 ARG A CA 1
ATOM 739 C C . ARG A 1 92 ? 24.459 -1.393 -33.623 1.00 80.69 92 ARG A C 1
ATOM 741 O O . ARG A 1 92 ? 25.265 -1.571 -34.534 1.00 80.69 92 ARG A O 1
ATOM 748 N N . GLU A 1 93 ? 23.145 -1.418 -33.810 1.00 79.94 93 GLU A N 1
ATOM 749 C CA . GLU A 1 93 ? 22.507 -1.579 -35.118 1.00 79.94 93 GLU A CA 1
ATOM 750 C C . GLU A 1 93 ? 22.833 -0.402 -36.049 1.00 79.94 93 GLU A C 1
ATOM 752 O O . GLU A 1 93 ? 23.255 -0.604 -37.189 1.00 79.94 93 GLU A O 1
ATOM 757 N N . ALA A 1 94 ? 22.772 0.831 -35.538 1.00 79.44 94 ALA A N 1
ATOM 758 C CA . ALA A 1 94 ? 23.165 2.022 -36.289 1.00 79.44 94 ALA A CA 1
ATOM 759 C C . ALA A 1 94 ? 24.652 1.996 -36.697 1.00 79.44 94 ALA A C 1
ATOM 761 O O . ALA A 1 94 ? 25.004 2.370 -37.822 1.00 79.44 94 ALA A O 1
ATOM 762 N N . ILE A 1 95 ? 25.535 1.528 -35.805 1.00 79.69 95 ILE A N 1
ATOM 763 C CA . ILE A 1 95 ? 26.957 1.326 -36.118 1.00 79.69 95 ILE A CA 1
ATOM 764 C C . ILE A 1 95 ? 27.106 0.271 -37.218 1.00 79.69 95 ILE A C 1
ATOM 766 O O . ILE A 1 95 ? 27.771 0.535 -38.220 1.00 79.69 95 ILE A O 1
ATOM 770 N N . LEU A 1 96 ? 26.462 -0.890 -37.081 1.00 81.06 96 LEU A N 1
ATOM 771 C CA . LEU A 1 96 ? 26.521 -1.959 -38.077 1.00 81.06 96 LEU A CA 1
ATOM 772 C C . LEU A 1 96 ? 26.099 -1.459 -39.465 1.00 81.06 96 LEU A C 1
ATOM 774 O O . LEU A 1 96 ? 26.854 -1.635 -40.422 1.00 81.06 96 LEU A O 1
ATOM 778 N N . HIS A 1 97 ? 24.964 -0.767 -39.573 1.00 80.31 97 HIS A N 1
ATOM 779 C CA . HIS A 1 97 ? 24.484 -0.229 -40.846 1.00 80.31 97 HIS A CA 1
ATOM 780 C C . HIS A 1 97 ? 25.477 0.725 -41.509 1.00 80.31 97 HIS A C 1
ATOM 782 O O . HIS A 1 97 ? 25.656 0.702 -42.729 1.00 80.31 97 HIS A O 1
ATOM 788 N N . ARG A 1 98 ? 26.179 1.542 -40.719 1.00 78.69 98 ARG A N 1
ATOM 789 C CA . ARG A 1 98 ? 27.219 2.433 -41.242 1.00 78.69 98 ARG A CA 1
ATOM 790 C C . ARG A 1 98 ? 28.404 1.651 -41.809 1.00 78.69 98 ARG A C 1
ATOM 792 O O . ARG A 1 98 ? 28.915 2.012 -42.867 1.00 78.69 98 ARG A O 1
ATOM 799 N N . HIS A 1 99 ? 28.825 0.579 -41.140 1.00 82.50 99 HIS A N 1
ATOM 800 C CA . HIS A 1 99 ? 29.901 -0.286 -41.628 1.00 82.50 99 HIS A CA 1
ATOM 801 C C . HIS A 1 99 ? 29.478 -1.082 -42.875 1.00 82.50 99 HIS A C 1
ATOM 803 O O . HIS A 1 99 ? 30.266 -1.206 -43.813 1.00 82.50 99 HIS A O 1
ATOM 809 N N . GLU A 1 100 ? 28.234 -1.563 -42.932 1.00 81.81 100 GLU A N 1
ATOM 810 C CA . GLU A 1 100 ? 27.668 -2.228 -44.112 1.00 81.81 100 GLU A CA 1
ATOM 811 C C . GLU A 1 100 ? 27.606 -1.300 -45.329 1.00 81.81 100 GLU A C 1
ATOM 813 O O . GLU A 1 100 ? 27.961 -1.714 -46.432 1.00 81.81 100 GLU A O 1
ATOM 818 N N . ALA A 1 101 ? 27.207 -0.039 -45.137 1.00 80.44 101 ALA A N 1
ATOM 819 C CA . ALA A 1 101 ? 27.159 0.953 -46.208 1.00 80.44 101 ALA A CA 1
ATOM 820 C C . ALA A 1 101 ? 28.554 1.234 -46.796 1.00 80.44 101 ALA A C 1
ATOM 822 O O . ALA A 1 101 ? 28.718 1.277 -48.018 1.00 80.44 101 ALA A O 1
ATOM 823 N N . VAL A 1 102 ? 29.581 1.368 -45.943 1.00 81.38 102 VAL A N 1
ATOM 824 C CA . VAL A 1 102 ? 30.976 1.540 -46.390 1.00 81.38 102 VAL A CA 1
ATOM 825 C C . VAL A 1 102 ? 31.480 0.283 -47.102 1.00 81.38 102 VAL A C 1
ATOM 827 O O . VAL A 1 102 ? 32.078 0.387 -48.174 1.00 81.38 102 VAL A O 1
ATOM 830 N N . LEU A 1 103 ? 31.212 -0.908 -46.557 1.00 82.19 103 LEU A N 1
ATOM 831 C CA . LEU A 1 103 ? 31.616 -2.176 -47.169 1.00 82.19 103 LEU A CA 1
ATOM 832 C C . LEU A 1 103 ? 30.991 -2.353 -48.560 1.00 82.19 103 LEU A C 1
ATOM 834 O O . LEU A 1 103 ? 31.707 -2.651 -49.515 1.00 82.19 103 LEU A O 1
ATOM 838 N N . ALA A 1 104 ? 29.689 -2.098 -48.700 1.00 79.00 104 ALA A N 1
ATOM 839 C CA . ALA A 1 104 ? 28.987 -2.205 -49.975 1.00 79.00 104 ALA A CA 1
ATOM 840 C C . ALA A 1 104 ? 29.512 -1.208 -51.016 1.00 79.00 104 ALA A C 1
ATOM 842 O O . ALA A 1 104 ? 29.793 -1.596 -52.152 1.00 79.00 104 ALA A O 1
ATOM 843 N N . ARG A 1 105 ? 29.753 0.049 -50.606 1.00 79.56 105 ARG A N 1
ATOM 844 C CA . ARG A 1 105 ? 30.370 1.079 -51.457 1.00 79.56 105 ARG A CA 1
ATOM 845 C C . ARG A 1 105 ? 31.737 0.636 -51.980 1.00 79.56 105 ARG A C 1
ATOM 847 O O . ARG A 1 105 ? 32.046 0.850 -53.149 1.00 79.56 105 ARG A O 1
ATOM 854 N N . ARG A 1 106 ? 32.545 -0.006 -51.132 1.00 79.81 106 ARG A N 1
ATOM 855 C CA . ARG A 1 106 ? 33.892 -0.487 -51.484 1.00 79.81 106 ARG A CA 1
ATOM 856 C C . ARG A 1 106 ? 33.894 -1.768 -52.313 1.00 79.81 106 ARG A C 1
ATOM 858 O O . ARG A 1 106 ? 34.819 -1.976 -53.089 1.00 79.81 106 ARG A O 1
ATOM 865 N N . GLN A 1 107 ? 32.863 -2.597 -52.189 1.00 81.12 107 GLN A N 1
ATOM 866 C CA . GLN A 1 107 ? 32.661 -3.788 -53.017 1.00 81.12 107 GLN A CA 1
ATOM 867 C C . GLN A 1 107 ? 32.029 -3.466 -54.384 1.00 81.12 107 GLN A C 1
ATOM 869 O O . GLN A 1 107 ? 31.806 -4.373 -55.183 1.00 81.12 107 GLN A O 1
ATOM 874 N N . GLY A 1 108 ? 31.738 -2.189 -54.670 1.00 69.56 108 GLY A N 1
ATOM 875 C CA . GLY A 1 108 ? 31.086 -1.766 -55.914 1.00 69.56 108 GLY A CA 1
ATOM 876 C C . GLY A 1 108 ? 29.637 -2.247 -56.035 1.00 69.56 108 GLY A C 1
ATOM 877 O O . GLY A 1 108 ? 29.047 -2.168 -57.112 1.00 69.56 108 GLY A O 1
ATOM 878 N N . LEU A 1 109 ? 29.065 -2.749 -54.940 1.00 69.75 109 LEU A N 1
ATOM 879 C CA . LEU A 1 109 ? 27.663 -3.116 -54.848 1.00 69.75 109 LEU A CA 1
ATOM 880 C C . LEU A 1 109 ? 26.847 -1.837 -54.618 1.00 69.75 109 LEU A C 1
ATOM 882 O O . LEU A 1 109 ? 27.307 -0.932 -53.912 1.00 69.75 109 LEU A O 1
ATOM 886 N N . PRO A 1 110 ? 25.631 -1.727 -55.182 1.00 55.94 110 PRO A N 1
ATOM 887 C CA . PRO A 1 110 ? 24.706 -0.699 -54.735 1.00 55.94 110 PRO A CA 1
ATOM 888 C C . PRO A 1 110 ? 24.547 -0.862 -53.222 1.00 55.94 110 PRO A C 1
ATOM 890 O O . PRO A 1 110 ? 24.293 -1.968 -52.742 1.00 55.94 110 PRO A O 1
ATOM 893 N N . SER A 1 111 ? 24.771 0.224 -52.477 1.00 49.97 111 SER A N 1
ATOM 894 C CA . SER A 1 111 ? 24.590 0.223 -51.025 1.00 49.97 111 SER A CA 1
ATOM 895 C C . SER A 1 111 ? 23.228 -0.415 -50.697 1.00 49.97 111 SER A C 1
ATOM 897 O O . SER A 1 111 ? 22.260 -0.104 -51.397 1.00 49.97 111 SER A O 1
ATOM 899 N N . PRO A 1 112 ? 23.109 -1.293 -49.679 1.00 49.12 112 PRO A N 1
ATOM 900 C CA . PRO A 1 112 ? 21.837 -1.927 -49.316 1.00 49.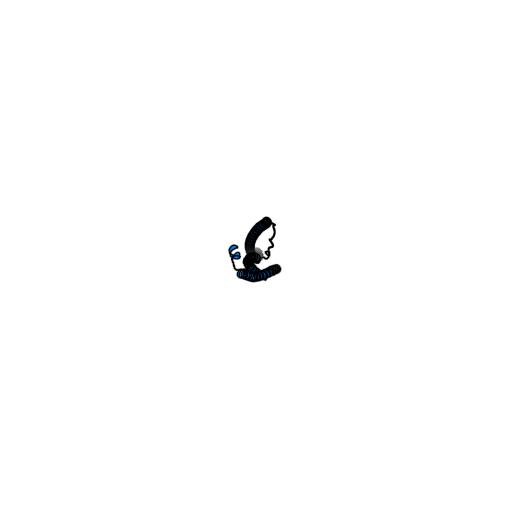12 112 PRO A CA 1
ATOM 901 C C . PRO A 1 112 ? 20.752 -0.881 -49.029 1.00 49.12 112 PRO A C 1
ATOM 903 O O . PRO A 1 112 ? 19.568 -1.102 -49.263 1.00 49.12 112 PRO A O 1
ATOM 906 N N . SER A 1 113 ? 21.183 0.301 -48.591 1.00 46.62 113 SER A N 1
ATOM 907 C CA . SER A 1 113 ? 20.448 1.560 -48.634 1.00 46.62 113 SER A CA 1
ATOM 908 C C . SER A 1 113 ? 20.623 2.178 -50.027 1.00 46.62 113 SER A C 1
ATOM 910 O O . SER A 1 113 ? 21.522 2.986 -50.256 1.00 46.62 113 SER A O 1
ATOM 912 N N . GLY A 1 114 ? 19.818 1.734 -50.994 1.00 41.25 114 GLY A N 1
ATOM 913 C CA . GLY A 1 114 ? 19.920 2.154 -52.390 1.00 41.25 114 GLY A CA 1
ATOM 914 C C . GLY A 1 114 ? 19.827 3.672 -52.561 1.00 41.25 114 GLY A C 1
ATOM 915 O O . GLY A 1 114 ? 18.738 4.232 -52.585 1.00 41.25 114 GLY A O 1
ATOM 916 N N . ILE A 1 115 ? 20.967 4.343 -52.727 1.00 44.12 115 ILE A N 1
ATOM 917 C CA . ILE A 1 115 ? 21.036 5.746 -53.147 1.00 44.12 115 ILE A CA 1
ATOM 918 C C . ILE A 1 115 ? 22.077 5.837 -54.259 1.00 44.12 115 ILE A C 1
ATOM 920 O O . ILE A 1 115 ? 23.258 6.092 -54.042 1.00 44.12 115 ILE A O 1
ATOM 924 N N . GLY A 1 116 ? 21.622 5.556 -55.475 1.00 46.41 116 GLY A N 1
ATOM 925 C CA . GLY A 1 116 ? 22.428 5.585 -56.687 1.00 46.41 116 GLY A CA 1
ATOM 926 C C . GLY A 1 116 ? 21.595 6.022 -57.883 1.00 46.41 116 GLY A C 1
ATOM 927 O O . GLY A 1 116 ? 21.350 5.213 -58.769 1.00 46.41 116 GLY A O 1
ATOM 928 N N . SER A 1 117 ? 21.115 7.273 -57.875 1.00 37.62 117 SER A N 1
ATOM 929 C CA . SER A 1 117 ? 20.809 8.118 -59.051 1.00 37.62 117 SER A CA 1
ATOM 930 C C . SER A 1 117 ? 20.081 9.393 -58.613 1.00 37.62 117 SER A C 1
ATOM 932 O O . SER A 1 117 ? 18.945 9.301 -58.171 1.00 37.62 117 SER A O 1
ATOM 934 N N . GLY A 1 118 ? 20.718 10.561 -58.769 1.00 39.97 118 GLY A N 1
ATOM 935 C CA . GLY A 1 118 ? 20.115 11.875 -59.085 1.00 39.97 118 GLY A CA 1
ATOM 936 C C . GLY A 1 118 ? 18.994 12.484 -58.226 1.00 39.97 118 GLY A C 1
ATOM 937 O O . GLY A 1 118 ? 18.643 13.636 -58.462 1.00 39.97 118 GLY A O 1
ATOM 938 N N . ILE A 1 119 ? 18.425 11.774 -57.260 1.00 46.00 119 ILE A N 1
ATOM 939 C CA . ILE A 1 119 ? 17.406 12.293 -56.354 1.00 46.00 119 ILE A CA 1
ATOM 940 C C . ILE A 1 119 ? 18.150 12.752 -55.113 1.00 46.00 119 ILE A C 1
ATOM 942 O O . ILE A 1 119 ? 18.664 11.931 -54.352 1.00 46.00 119 ILE A O 1
ATOM 946 N N . ASP A 1 120 ? 18.248 14.066 -54.940 1.00 49.09 120 ASP A N 1
ATOM 947 C CA . ASP A 1 120 ? 18.717 14.641 -53.690 1.00 49.09 120 ASP A CA 1
ATOM 948 C C . ASP A 1 120 ? 17.725 14.255 -52.585 1.00 49.09 120 ASP A C 1
ATOM 950 O O . ASP A 1 120 ? 16.650 14.838 -52.443 1.00 49.09 120 ASP A O 1
ATOM 954 N N . LEU A 1 121 ? 18.056 13.187 -51.858 1.00 54.03 121 LEU A N 1
ATOM 955 C CA . LEU A 1 121 ? 17.298 12.714 -50.708 1.00 54.03 121 LEU A CA 1
ATOM 956 C C . LEU A 1 121 ? 17.582 13.568 -49.472 1.00 54.03 121 LEU A C 1
ATOM 958 O O . LEU A 1 121 ? 16.869 13.395 -48.495 1.00 54.03 121 LEU A O 1
ATOM 962 N N . SER A 1 122 ? 18.544 14.500 -49.492 1.00 61.38 122 SER A N 1
ATOM 963 C CA . SER A 1 122 ? 18.845 15.397 -48.363 1.00 61.38 122 SER A CA 1
ATOM 964 C C . SER A 1 122 ? 17.610 16.108 -47.792 1.00 61.38 122 SER A C 1
ATOM 966 O O . SER A 1 122 ? 17.469 16.128 -46.574 1.00 61.38 122 SER A O 1
ATOM 968 N N . PRO A 1 123 ? 16.656 16.632 -48.590 1.00 66.50 123 PRO A N 1
ATOM 969 C CA . PRO A 1 123 ? 15.401 17.172 -48.057 1.00 66.50 123 PRO A CA 1
ATOM 970 C C . PRO A 1 123 ? 14.471 16.119 -47.429 1.00 66.50 123 PRO A C 1
ATOM 972 O O . PRO A 1 123 ? 13.765 16.434 -46.474 1.00 66.50 123 PRO A O 1
ATOM 975 N N . ALA A 1 124 ? 14.463 14.876 -47.919 1.00 66.69 124 ALA A N 1
ATOM 976 C CA . ALA A 1 124 ? 13.705 13.788 -47.294 1.00 66.69 124 ALA A CA 1
ATOM 977 C C . ALA A 1 124 ? 14.386 13.301 -46.001 1.00 66.69 124 ALA A C 1
ATOM 979 O O . ALA A 1 124 ? 13.712 13.106 -44.996 1.00 66.69 124 ALA A O 1
ATOM 980 N N . LEU A 1 125 ? 15.717 13.188 -46.003 1.00 61.47 125 LEU A N 1
ATOM 981 C CA . LEU A 1 125 ? 16.557 12.818 -44.863 1.00 61.47 125 LEU A CA 1
ATOM 982 C C . LEU A 1 125 ? 16.499 13.880 -43.763 1.00 61.47 125 LEU A C 1
ATOM 984 O O . LEU A 1 125 ? 16.277 13.534 -42.613 1.00 61.47 125 LEU A O 1
ATOM 988 N N . GLY A 1 126 ? 16.566 15.165 -44.117 1.00 72.31 126 GLY A N 1
ATOM 989 C CA . GLY A 1 126 ? 16.396 16.271 -43.175 1.00 72.31 126 GLY A CA 1
ATOM 990 C C . GLY A 1 126 ? 14.989 16.322 -42.575 1.00 72.31 126 GLY A C 1
ATOM 991 O O . GLY A 1 126 ? 14.827 16.639 -41.401 1.00 72.31 126 GLY A O 1
ATOM 992 N N . LYS A 1 127 ? 13.956 15.943 -43.342 1.00 71.94 127 LYS A N 1
ATOM 993 C CA . LYS A 1 127 ? 12.592 15.807 -42.809 1.00 71.94 127 LYS A CA 1
ATOM 994 C C . LYS A 1 127 ? 12.465 14.614 -41.864 1.00 71.94 127 LYS A C 1
ATOM 996 O O . LYS A 1 127 ? 11.781 14.717 -40.854 1.00 71.94 127 LYS A O 1
ATOM 1001 N N . VAL A 1 128 ? 13.137 13.507 -42.169 1.00 72.38 128 VAL A N 1
ATOM 1002 C CA . VAL A 1 128 ? 13.219 12.332 -41.296 1.00 72.38 128 VAL A CA 1
ATOM 1003 C C . VAL A 1 128 ? 13.985 12.661 -40.013 1.00 72.38 128 VAL A C 1
ATOM 1005 O O . VAL A 1 128 ? 13.475 12.374 -38.941 1.00 72.38 128 VAL A O 1
ATOM 1008 N N . GLU A 1 129 ? 15.133 13.336 -40.080 1.00 73.19 129 GLU A N 1
ATOM 1009 C CA . GLU A 1 129 ? 15.882 13.813 -38.905 1.00 73.19 129 GLU A CA 1
ATOM 1010 C C . GLU A 1 129 ? 15.056 14.782 -38.054 1.00 73.19 129 GLU A C 1
ATOM 1012 O O . GLU A 1 129 ? 15.046 14.677 -36.828 1.00 73.19 129 GLU A O 1
ATOM 1017 N N . GLN A 1 130 ? 14.304 15.685 -38.690 1.00 77.62 130 GLN A N 1
ATOM 1018 C CA . GLN A 1 130 ? 13.386 16.578 -37.990 1.00 77.62 130 GLN A CA 1
ATOM 1019 C C . GLN A 1 130 ? 12.273 15.797 -37.276 1.00 77.62 130 GLN A C 1
ATOM 1021 O O . GLN A 1 130 ? 11.979 16.086 -36.118 1.00 77.62 130 GLN A O 1
ATOM 1026 N N . LEU A 1 131 ? 11.673 14.804 -37.941 1.00 81.94 131 LEU A N 1
ATOM 1027 C CA . LEU A 1 131 ? 10.656 13.936 -37.343 1.00 81.94 131 LEU A CA 1
ATOM 1028 C C . LEU A 1 131 ? 11.233 13.082 -36.207 1.00 81.94 131 LEU A C 1
ATOM 1030 O O . LEU A 1 131 ? 10.584 12.948 -35.177 1.00 81.94 131 LEU A O 1
ATOM 1034 N N . TYR A 1 132 ? 12.458 12.566 -36.343 1.00 77.62 132 TYR A N 1
ATOM 1035 C CA . TYR A 1 132 ? 13.159 11.860 -35.267 1.00 77.62 132 TYR A CA 1
ATOM 1036 C C . TYR A 1 132 ? 13.421 12.771 -34.068 1.00 77.62 132 TYR A C 1
ATOM 1038 O O . TYR A 1 132 ? 13.194 12.358 -32.936 1.00 77.62 132 TYR A O 1
ATOM 1046 N N . GLY A 1 133 ? 13.855 14.013 -34.296 1.00 80.56 133 GLY A N 1
ATOM 1047 C CA . GLY A 1 133 ? 14.054 14.990 -33.225 1.00 80.56 133 GLY A CA 1
ATOM 1048 C C . GLY A 1 133 ? 12.749 15.344 -32.508 1.00 80.56 133 GLY A C 1
ATOM 1049 O O . GLY A 1 133 ? 12.716 15.401 -31.281 1.00 80.56 133 GLY A O 1
ATOM 1050 N N . GLN A 1 134 ? 11.661 15.525 -33.262 1.00 86.50 134 GLN A N 1
ATOM 1051 C CA . GLN A 1 134 ? 10.329 15.768 -32.703 1.00 86.50 134 GLN A CA 1
ATOM 1052 C C . GLN A 1 134 ? 9.829 14.573 -31.890 1.00 86.50 134 GLN A C 1
ATOM 1054 O O . GLN A 1 134 ? 9.428 14.753 -30.745 1.00 86.50 134 GLN A O 1
ATOM 1059 N N . LEU A 1 135 ? 9.922 13.362 -32.444 1.00 85.00 135 LEU A N 1
ATOM 1060 C CA . LEU A 1 135 ? 9.499 12.142 -31.765 1.00 85.00 135 LEU A CA 1
ATOM 1061 C C . LEU A 1 135 ? 10.342 11.874 -30.512 1.00 85.00 135 LEU A C 1
ATOM 1063 O O . LEU A 1 135 ? 9.794 11.497 -29.485 1.00 85.00 135 LEU A O 1
ATOM 1067 N N . SER A 1 136 ? 11.656 12.114 -30.561 1.00 85.50 136 SER A N 1
ATOM 1068 C CA . SER A 1 136 ? 12.525 12.007 -29.382 1.00 85.50 136 SER A CA 1
ATOM 1069 C C . SER A 1 136 ? 12.098 12.985 -28.291 1.00 85.50 136 SER A C 1
ATOM 1071 O O . SER A 1 136 ? 11.970 12.587 -27.139 1.00 85.50 136 SER A O 1
ATOM 1073 N N .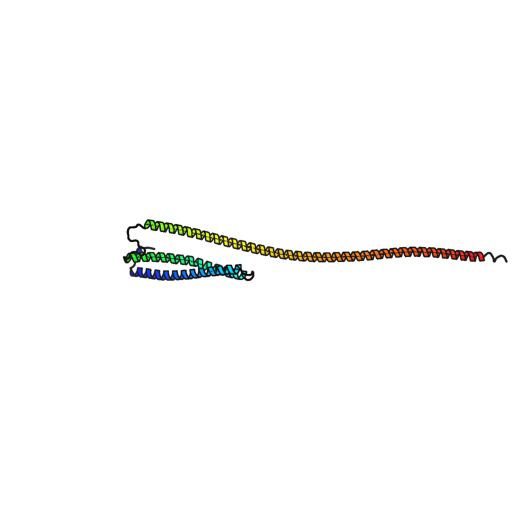 SER A 1 137 ? 11.823 14.242 -28.651 1.00 87.81 137 SER A N 1
ATOM 1074 C CA . SER A 1 137 ? 11.350 15.246 -27.693 1.00 87.81 137 SER A CA 1
ATOM 1075 C C . SER A 1 137 ? 9.985 14.890 -27.103 1.00 87.81 137 SER A C 1
ATOM 1077 O O . SER A 1 137 ? 9.738 15.177 -25.935 1.00 87.81 137 SER A O 1
ATOM 1079 N N . GLU A 1 138 ? 9.092 14.302 -27.897 1.00 90.19 138 GLU A N 1
ATOM 1080 C CA . GLU A 1 138 ? 7.775 13.855 -27.440 1.00 90.19 138 GLU A CA 1
ATOM 1081 C C . GLU A 1 138 ? 7.892 12.651 -26.499 1.00 90.19 138 GLU A C 1
ATOM 1083 O O . GLU A 1 138 ? 7.233 12.612 -25.462 1.00 90.19 138 GLU A O 1
ATOM 1088 N N . VAL A 1 139 ? 8.792 11.711 -26.802 1.00 88.88 139 VAL A N 1
ATOM 1089 C CA . VAL A 1 139 ? 9.116 10.582 -25.922 1.00 88.88 139 VAL A CA 1
ATOM 1090 C C . VAL A 1 139 ? 9.707 11.066 -24.599 1.00 88.88 139 VAL A C 1
ATOM 1092 O O . VAL A 1 139 ? 9.299 10.572 -23.552 1.00 88.88 139 VAL A O 1
ATOM 1095 N N . ASP A 1 140 ? 10.624 12.033 -24.616 1.00 86.06 140 ASP A N 1
ATOM 1096 C CA . ASP A 1 140 ? 11.203 12.595 -23.390 1.00 86.06 140 ASP A CA 1
ATOM 1097 C C . ASP A 1 140 ? 10.143 13.324 -22.548 1.00 86.06 140 ASP A C 1
ATOM 1099 O O . ASP A 1 140 ? 10.085 13.143 -21.332 1.00 86.06 140 ASP A O 1
ATOM 1103 N N . ALA A 1 141 ? 9.242 14.075 -23.190 1.00 91.69 141 ALA A N 1
ATOM 1104 C CA . ALA A 1 141 ? 8.129 14.733 -22.508 1.00 91.69 141 ALA A CA 1
ATOM 1105 C C . ALA A 1 141 ? 7.144 13.725 -21.889 1.00 91.69 141 ALA A C 1
ATOM 1107 O O . ALA A 1 141 ? 6.690 13.917 -20.762 1.00 91.69 141 ALA A O 1
ATOM 1108 N N . LEU A 1 142 ? 6.828 12.640 -22.603 1.00 90.94 142 LEU A N 1
ATOM 1109 C CA . LEU A 1 142 ? 5.987 11.559 -22.085 1.00 90.94 142 LEU A CA 1
ATOM 1110 C C . LEU A 1 142 ? 6.658 10.831 -20.919 1.00 90.94 142 LEU A C 1
ATOM 1112 O O . LEU A 1 142 ? 5.992 10.538 -19.933 1.00 90.94 142 LEU A O 1
ATOM 1116 N N . ARG A 1 143 ? 7.970 10.579 -20.990 1.00 89.19 143 ARG A N 1
ATOM 1117 C CA . ARG A 1 143 ? 8.731 9.984 -19.879 1.00 89.19 143 ARG A CA 1
ATOM 1118 C C . ARG A 1 143 ? 8.665 10.851 -18.629 1.00 89.19 143 ARG A C 1
ATOM 1120 O O . ARG A 1 143 ? 8.404 10.327 -17.554 1.00 89.19 143 ARG A O 1
ATOM 1127 N N . GLN A 1 144 ? 8.825 12.162 -18.783 1.00 89.88 144 GLN A N 1
ATOM 1128 C CA . GLN A 1 144 ? 8.722 13.093 -17.664 1.00 89.88 144 GLN A CA 1
ATOM 1129 C C . GLN A 1 144 ? 7.310 13.107 -17.054 1.00 89.88 144 GLN A C 1
ATOM 1131 O O . GLN A 1 144 ? 7.170 13.135 -15.836 1.00 89.88 144 GLN A O 1
ATOM 1136 N N . GLN A 1 145 ? 6.263 13.035 -17.884 1.00 95.00 145 GLN A N 1
ATOM 1137 C CA . GLN A 1 145 ? 4.883 12.919 -17.395 1.00 95.00 145 GLN A CA 1
ATOM 1138 C C . GLN A 1 145 ? 4.637 11.603 -16.651 1.00 95.00 145 GLN A C 1
ATOM 1140 O O . GLN A 1 145 ? 3.938 11.603 -15.642 1.00 95.00 145 GLN A O 1
ATOM 1145 N N . VAL A 1 146 ? 5.200 10.487 -17.126 1.00 92.56 146 VAL A N 1
ATOM 1146 C CA . VAL A 1 146 ? 5.107 9.196 -16.426 1.00 92.56 146 VAL A CA 1
ATOM 1147 C C . VAL A 1 146 ? 5.784 9.281 -15.060 1.00 92.56 146 VAL A C 1
ATOM 1149 O O . VAL A 1 146 ? 5.173 8.895 -14.072 1.00 92.56 146 VAL A O 1
ATOM 1152 N N . GLU A 1 147 ? 6.981 9.860 -14.979 1.00 90.38 147 GLU A N 1
ATOM 1153 C CA . GLU A 1 147 ? 7.708 10.033 -13.714 1.00 90.38 147 GLU A CA 1
ATOM 1154 C C . GLU A 1 147 ? 6.944 10.936 -12.722 1.00 90.38 147 GLU A C 1
ATOM 1156 O O . GLU A 1 147 ? 6.864 10.646 -11.527 1.00 90.38 147 GLU A O 1
ATOM 1161 N N . GLU A 1 148 ? 6.299 12.001 -13.211 1.00 93.50 148 GLU A N 1
ATOM 1162 C CA . GLU A 1 148 ? 5.439 12.867 -12.394 1.00 93.50 148 GLU A CA 1
ATOM 1163 C C . GLU A 1 148 ? 4.177 12.138 -11.893 1.00 93.50 148 GLU A C 1
ATOM 1165 O O . GLU A 1 148 ? 3.769 12.303 -10.736 1.00 93.50 148 GLU A O 1
ATOM 1170 N N . LEU A 1 149 ? 3.568 11.299 -12.738 1.00 94.25 149 LEU A N 1
ATOM 1171 C CA . LEU A 1 149 ? 2.427 10.466 -12.358 1.00 94.25 149 LEU A CA 1
ATOM 1172 C C . LEU A 1 149 ? 2.822 9.414 -11.320 1.00 94.25 149 LEU A C 1
ATOM 1174 O O . LEU A 1 149 ? 2.106 9.253 -10.335 1.00 94.25 149 LEU A O 1
ATOM 1178 N N . GLU A 1 150 ? 3.962 8.748 -11.492 1.00 91.75 150 GLU A N 1
ATOM 1179 C CA . GLU A 1 150 ? 4.501 7.785 -10.525 1.00 91.75 150 GLU A CA 1
ATOM 1180 C C . GLU A 1 150 ? 4.753 8.442 -9.164 1.00 91.75 150 GLU A C 1
ATOM 1182 O O . GLU A 1 150 ? 4.318 7.923 -8.134 1.00 91.75 150 GLU A O 1
ATOM 1187 N N . HIS A 1 151 ? 5.366 9.630 -9.143 1.00 93.50 151 HIS A N 1
ATOM 1188 C CA . HIS A 1 151 ? 5.550 10.393 -7.908 1.00 93.50 151 HIS A CA 1
ATOM 1189 C C . HIS A 1 151 ? 4.206 10.756 -7.253 1.00 93.50 151 HIS A C 1
ATOM 1191 O O . HIS A 1 151 ? 4.048 10.685 -6.029 1.00 93.50 151 HIS A O 1
ATOM 1197 N N . THR A 1 152 ? 3.221 11.161 -8.057 1.00 96.56 152 THR A N 1
ATOM 1198 C CA . THR A 1 152 ? 1.880 11.503 -7.567 1.00 96.56 152 THR A CA 1
ATOM 1199 C C . THR A 1 152 ? 1.183 10.287 -6.959 1.00 96.56 152 THR A C 1
ATOM 1201 O O . THR A 1 152 ? 0.616 10.408 -5.873 1.00 96.56 152 THR A O 1
ATOM 1204 N N . ILE A 1 153 ? 1.265 9.122 -7.608 1.00 94.19 153 ILE A N 1
ATOM 1205 C CA . ILE A 1 153 ? 0.716 7.857 -7.102 1.00 94.19 153 ILE A CA 1
ATOM 1206 C C . ILE A 1 153 ? 1.371 7.497 -5.768 1.00 94.19 153 ILE A C 1
ATOM 1208 O O . ILE A 1 153 ? 0.655 7.330 -4.786 1.00 94.19 153 ILE A O 1
ATOM 1212 N N . ALA A 1 154 ? 2.704 7.502 -5.684 1.00 92.50 154 ALA A N 1
ATOM 1213 C CA . ALA A 1 154 ? 3.416 7.189 -4.442 1.00 92.50 154 ALA A CA 1
ATOM 1214 C C . ALA A 1 154 ? 3.026 8.134 -3.286 1.00 92.50 154 ALA A C 1
ATOM 1216 O O . ALA A 1 154 ? 2.862 7.718 -2.139 1.00 92.50 154 ALA A O 1
ATOM 1217 N N . THR A 1 155 ? 2.820 9.420 -3.588 1.00 96.06 155 THR A N 1
ATOM 1218 C CA . THR A 1 155 ? 2.356 10.404 -2.594 1.00 96.06 155 THR A CA 1
ATOM 1219 C C . THR A 1 155 ? 0.925 10.107 -2.127 1.00 96.06 155 THR A C 1
ATOM 1221 O O . THR A 1 155 ? 0.611 10.232 -0.939 1.00 96.06 155 THR A O 1
ATOM 1224 N N . GLN A 1 156 ? 0.042 9.719 -3.050 1.00 93.62 156 GLN A N 1
ATOM 1225 C CA . GLN A 1 156 ? -1.340 9.355 -2.739 1.00 93.62 156 GLN A CA 1
ATOM 1226 C C . GLN A 1 156 ? -1.420 8.059 -1.930 1.00 93.62 156 GLN A C 1
ATOM 1228 O O . GLN A 1 156 ? -2.181 8.014 -0.969 1.00 93.62 156 GLN A O 1
ATOM 1233 N N . GLU A 1 157 ? -0.610 7.053 -2.260 1.00 91.88 157 GLU A N 1
ATOM 1234 C CA . GLU A 1 157 ? -0.502 5.799 -1.506 1.00 91.88 157 GLU A CA 1
ATOM 1235 C C . GLU A 1 157 ? -0.048 6.057 -0.066 1.00 91.88 157 GLU A C 1
ATOM 1237 O O . GLU A 1 157 ? -0.706 5.603 0.869 1.00 91.88 157 GLU A O 1
ATOM 1242 N N . GLY A 1 158 ? 0.985 6.883 0.135 1.00 95.00 158 GLY A N 1
ATOM 1243 C CA . GLY A 1 158 ? 1.418 7.274 1.481 1.00 95.00 158 GLY A CA 1
ATOM 1244 C C . GLY A 1 158 ? 0.336 8.026 2.267 1.00 95.00 158 GLY A C 1
ATOM 1245 O O . GLY A 1 158 ? 0.154 7.800 3.463 1.00 95.00 158 GLY A O 1
ATOM 1246 N N . THR A 1 159 ? -0.438 8.885 1.595 1.00 96.00 159 THR A N 1
ATOM 1247 C CA . THR A 1 159 ? -1.570 9.590 2.223 1.00 96.00 159 THR A CA 1
ATOM 1248 C C . THR A 1 159 ? -2.697 8.622 2.599 1.00 96.00 159 THR A C 1
ATOM 1250 O O . THR A 1 159 ? -3.295 8.762 3.665 1.00 96.00 159 THR A O 1
ATOM 1253 N N . LEU A 1 160 ? -2.991 7.641 1.741 1.00 96.38 160 LEU A N 1
ATOM 1254 C CA . LEU A 1 160 ? -4.009 6.621 1.986 1.00 96.38 160 LEU A CA 1
ATOM 1255 C C . LEU A 1 160 ? -3.630 5.753 3.190 1.00 96.38 160 LEU A C 1
ATOM 1257 O O . LEU A 1 160 ? -4.458 5.550 4.074 1.00 96.38 160 LEU A O 1
ATOM 1261 N N . GLN A 1 161 ? -2.370 5.318 3.259 1.00 94.88 161 GLN A N 1
ATOM 1262 C CA . GLN A 1 161 ? -1.850 4.529 4.373 1.00 94.88 161 GLN A CA 1
ATOM 1263 C C . GLN A 1 161 ? -1.971 5.288 5.700 1.00 94.88 161 GLN A C 1
ATOM 1265 O O . GLN A 1 161 ? -2.456 4.739 6.688 1.00 94.88 161 GLN A O 1
ATOM 1270 N N . GLN A 1 162 ? -1.620 6.579 5.715 1.00 95.50 162 GLN A N 1
ATOM 1271 C CA . GLN A 1 162 ? -1.793 7.411 6.906 1.00 95.50 162 GLN A CA 1
ATOM 1272 C C . GLN A 1 162 ? -3.271 7.519 7.324 1.00 95.50 162 GLN A C 1
ATOM 1274 O O . GLN A 1 162 ? -3.589 7.418 8.509 1.00 95.50 162 GLN A O 1
ATOM 1279 N N . GLN A 1 163 ? -4.188 7.701 6.369 1.00 95.00 163 GLN A N 1
ATOM 1280 C CA . GLN A 1 163 ? -5.624 7.749 6.666 1.00 95.00 163 GLN A CA 1
ATOM 1281 C C . GLN A 1 163 ? -6.151 6.414 7.205 1.00 95.00 163 GLN A C 1
ATOM 1283 O O . GLN A 1 163 ? -6.988 6.409 8.107 1.00 95.00 163 GLN A O 1
ATOM 1288 N N . GLU A 1 164 ? -5.671 5.287 6.683 1.00 93.06 164 GLU A N 1
ATOM 1289 C CA . GLU A 1 164 ? -6.055 3.954 7.148 1.00 93.06 164 GLU A CA 1
ATOM 1290 C C . GLU A 1 164 ? -5.605 3.715 8.597 1.00 93.06 164 GLU A C 1
ATOM 1292 O O . GLU A 1 164 ? -6.399 3.265 9.430 1.00 93.06 164 GLU A O 1
ATOM 1297 N N . GLU A 1 165 ? -4.380 4.122 8.941 1.00 95.56 165 GLU A N 1
ATOM 1298 C CA . GLU A 1 165 ? -3.882 4.093 10.318 1.00 95.56 165 GLU A CA 1
ATOM 1299 C C . GLU A 1 165 ? -4.712 4.986 11.255 1.00 95.56 165 GLU A C 1
ATOM 1301 O O . GLU A 1 165 ? -5.088 4.556 12.351 1.00 95.56 165 GLU A O 1
ATOM 1306 N N . GLU A 1 166 ? -5.050 6.208 10.832 1.00 97.38 166 GLU A N 1
ATOM 1307 C CA . GLU A 1 166 ? -5.893 7.126 11.609 1.00 97.38 166 GLU A CA 1
ATOM 1308 C C . GLU A 1 166 ? -7.295 6.548 11.853 1.00 97.38 166 GLU A C 1
ATOM 1310 O O . GLU A 1 166 ? -7.798 6.586 12.982 1.00 97.38 166 GLU A O 1
ATOM 1315 N N . VAL A 1 167 ? -7.923 5.966 10.828 1.00 96.56 167 VAL A N 1
ATOM 1316 C CA . VAL A 1 167 ? -9.236 5.312 10.948 1.00 96.56 167 VAL A CA 1
ATOM 1317 C C . VAL A 1 167 ? -9.164 4.123 11.903 1.00 96.56 167 VAL A C 1
ATOM 1319 O O . VAL A 1 167 ? -10.047 3.961 12.753 1.00 96.56 167 VAL A O 1
ATOM 1322 N N . GLN A 1 168 ? -8.111 3.310 11.822 1.00 95.19 168 GLN A N 1
ATOM 1323 C CA . GLN A 1 168 ? -7.938 2.166 12.711 1.00 95.19 168 GLN A CA 1
ATOM 1324 C C . GLN A 1 168 ? -7.752 2.603 14.173 1.00 95.19 168 GLN A C 1
ATOM 1326 O O . GLN A 1 168 ? -8.346 2.007 15.078 1.00 95.19 168 GLN A O 1
ATOM 1331 N N . GLN A 1 169 ? -6.994 3.675 14.420 1.00 95.88 169 GLN A N 1
ATOM 1332 C CA . GLN A 1 169 ? -6.853 4.257 15.758 1.00 95.88 169 GLN A CA 1
ATOM 1333 C C . GLN A 1 169 ? -8.189 4.789 16.291 1.00 95.88 169 GLN A C 1
ATOM 1335 O O . GLN A 1 169 ? -8.549 4.505 17.436 1.00 95.88 169 GLN A O 1
ATOM 1340 N N . GLN A 1 170 ? -8.958 5.504 15.464 1.00 96.62 170 GLN A N 1
ATOM 1341 C CA . GLN A 1 170 ? -10.283 6.003 15.845 1.00 96.62 170 GLN A CA 1
ATOM 1342 C C . GLN A 1 170 ? -11.252 4.863 16.170 1.00 96.62 170 GLN A C 1
ATOM 1344 O O . GLN A 1 170 ? -11.977 4.936 17.164 1.00 96.62 170 GLN A O 1
ATOM 1349 N N . LYS A 1 171 ? -11.243 3.786 15.377 1.00 96.81 171 LYS A N 1
ATOM 1350 C CA . LYS A 1 171 ? -12.063 2.594 15.620 1.00 96.81 171 LYS A CA 1
ATOM 1351 C C . LYS A 1 171 ? -11.719 1.935 16.956 1.00 96.81 171 LYS A C 1
ATOM 1353 O O . LYS A 1 171 ? -12.625 1.603 17.717 1.00 96.81 171 LYS A O 1
ATOM 1358 N N . ASN A 1 172 ? -10.431 1.789 17.266 1.00 96.38 172 ASN A N 1
ATOM 1359 C CA . ASN A 1 172 ? -9.983 1.232 18.543 1.00 96.38 172 ASN A CA 1
ATOM 1360 C C . ASN A 1 172 ? -10.419 2.110 19.728 1.00 96.38 172 ASN A C 1
ATOM 1362 O O . ASN A 1 172 ? -10.973 1.596 20.698 1.00 96.38 172 ASN A O 1
ATOM 1366 N N . ALA A 1 173 ? -10.256 3.433 19.624 1.00 97.06 173 ALA A N 1
ATOM 1367 C CA . ALA A 1 173 ? -10.700 4.369 20.658 1.00 97.06 173 ALA A CA 1
ATOM 1368 C C . ALA A 1 173 ? -12.225 4.319 20.877 1.00 97.06 173 ALA A C 1
ATOM 1370 O O . ALA A 1 173 ? -12.703 4.401 22.010 1.00 97.06 173 ALA A O 1
ATOM 1371 N N . LEU A 1 174 ? -12.998 4.150 19.800 1.00 97.50 174 LEU A N 1
ATOM 1372 C CA . LEU A 1 174 ? -14.453 4.035 19.874 1.00 97.50 174 LEU A CA 1
ATOM 1373 C C . LEU A 1 174 ? -14.885 2.735 20.566 1.00 97.50 174 LEU A C 1
ATOM 1375 O O . LEU A 1 174 ? -15.780 2.775 21.408 1.00 97.50 174 LEU A O 1
ATOM 1379 N N . LEU A 1 175 ? -14.215 1.613 20.284 1.00 97.50 175 LEU A N 1
ATOM 1380 C CA . LEU A 1 175 ? -14.452 0.337 20.973 1.00 97.50 175 LEU A CA 1
ATOM 1381 C C . LEU A 1 175 ? -14.161 0.431 22.478 1.00 97.50 175 LEU A C 1
ATOM 1383 O O . LEU A 1 175 ? -14.967 -0.027 23.290 1.00 97.50 175 LEU A O 1
ATOM 1387 N N . GLU A 1 176 ? -13.055 1.071 22.869 1.00 96.81 176 GLU A N 1
ATOM 1388 C CA . GLU A 1 176 ? -12.745 1.314 24.285 1.00 96.81 176 GLU A CA 1
ATOM 1389 C C . GLU A 1 176 ? -13.815 2.184 24.959 1.00 96.81 176 GLU A C 1
ATOM 1391 O O . GLU A 1 176 ? -14.241 1.914 26.088 1.00 96.81 176 GLU A O 1
ATOM 1396 N N . GLN A 1 177 ? -14.300 3.216 24.263 1.00 96.94 177 GLN A N 1
ATOM 1397 C CA . GLN A 1 177 ? -15.361 4.074 24.777 1.00 96.94 177 GLN A CA 1
ATOM 1398 C C . GLN A 1 177 ? -16.694 3.325 24.916 1.00 96.94 177 GLN A C 1
ATOM 1400 O O . GLN A 1 177 ? -17.386 3.510 25.922 1.00 96.94 177 GLN A O 1
ATOM 1405 N N . GLU A 1 178 ? -17.062 2.478 23.951 1.00 96.19 178 GLU A N 1
ATOM 1406 C CA . GLU A 1 178 ? -18.256 1.628 24.035 1.00 96.19 178 GLU A CA 1
ATOM 1407 C C . GLU A 1 178 ? -18.185 0.679 25.231 1.00 96.19 178 GLU A C 1
ATOM 1409 O O . GLU A 1 178 ? -19.146 0.593 26.003 1.00 96.19 178 GLU A O 1
ATOM 1414 N N . GLN A 1 179 ? -17.034 0.036 25.445 1.00 96.12 179 GLN A N 1
ATOM 1415 C CA . GLN A 1 179 ? -16.812 -0.810 26.614 1.00 96.12 179 GLN A CA 1
ATOM 1416 C C . GLN A 1 179 ? -16.967 -0.006 27.914 1.00 96.12 179 GLN A C 1
ATOM 1418 O O . GLN A 1 179 ? -17.719 -0.404 28.807 1.00 96.12 179 GLN A O 1
ATOM 1423 N N . GLY A 1 180 ? -16.368 1.187 27.986 1.00 97.69 180 GLY A N 1
ATOM 1424 C CA . GLY A 1 180 ? -16.501 2.074 29.142 1.00 97.69 180 GLY A CA 1
ATOM 1425 C C . GLY A 1 180 ? -17.936 2.557 29.400 1.00 97.69 180 GLY A C 1
ATOM 1426 O O . GLY A 1 180 ? -18.319 2.791 30.550 1.00 97.69 180 GLY A O 1
ATOM 1427 N N . ILE A 1 181 ? -18.764 2.707 28.360 1.00 97.44 181 ILE A N 1
ATOM 1428 C CA . ILE A 1 181 ? -20.202 2.988 28.506 1.00 97.44 181 ILE A CA 1
ATOM 1429 C C . ILE A 1 181 ? -20.935 1.760 29.058 1.00 97.44 181 ILE A C 1
ATOM 1431 O O . ILE A 1 181 ? -21.799 1.916 29.927 1.00 97.44 181 ILE A O 1
ATOM 1435 N N . GLY A 1 182 ? -20.590 0.558 28.589 1.00 97.56 182 GLY A N 1
ATOM 1436 C CA . GLY A 1 182 ? -21.107 -0.707 29.111 1.00 97.56 182 GLY A CA 1
ATOM 1437 C C . GLY A 1 182 ? -20.873 -0.850 30.615 1.00 97.56 182 GLY A C 1
ATOM 1438 O O . GLY A 1 182 ? -21.827 -1.045 31.372 1.00 97.56 182 GLY A O 1
ATOM 1439 N N . ASP A 1 183 ? -19.637 -0.629 31.060 1.00 97.38 183 ASP A N 1
ATOM 1440 C CA . ASP A 1 183 ? -19.254 -0.713 32.474 1.00 97.38 183 ASP A CA 1
ATOM 1441 C C . ASP A 1 183 ? -20.005 0.313 33.335 1.00 97.38 183 ASP A C 1
ATOM 1443 O O . ASP A 1 183 ? -20.541 -0.010 34.399 1.00 97.38 183 ASP A O 1
ATOM 1447 N N . LYS A 1 184 ? -20.126 1.558 32.853 1.00 96.50 184 LYS A N 1
ATOM 1448 C CA . LYS A 1 184 ? -20.891 2.609 33.548 1.00 96.50 184 LYS A CA 1
ATOM 1449 C C . LYS A 1 184 ? -22.376 2.272 33.653 1.00 96.50 184 LYS A C 1
ATOM 1451 O O . LYS A 1 184 ? -22.991 2.568 34.677 1.00 96.50 184 LYS A O 1
ATOM 1456 N N . ARG A 1 185 ? -22.966 1.662 32.619 1.00 97.12 185 ARG A N 1
ATOM 1457 C CA . ARG A 1 185 ? -24.363 1.202 32.654 1.00 97.12 185 ARG A CA 1
ATOM 1458 C C . ARG A 1 185 ? -24.562 0.094 33.680 1.00 97.12 185 ARG A C 1
ATOM 1460 O O . ARG A 1 185 ? -25.550 0.144 34.410 1.00 97.12 185 ARG A O 1
ATOM 1467 N N . LEU A 1 186 ? -23.631 -0.856 33.764 1.00 97.31 186 LEU A N 1
ATOM 1468 C CA . LEU A 1 186 ? -23.680 -1.923 34.762 1.00 97.31 186 LEU A CA 1
ATOM 1469 C C . LEU A 1 186 ? -23.601 -1.347 36.182 1.00 97.31 186 LEU A C 1
ATOM 1471 O O . LEU A 1 186 ? -24.477 -1.613 37.002 1.00 97.31 186 LEU A O 1
ATOM 1475 N N . ALA A 1 187 ? -22.631 -0.466 36.439 1.00 97.19 187 ALA A N 1
ATOM 1476 C CA . ALA A 1 187 ? -22.487 0.201 37.732 1.00 97.19 187 ALA A CA 1
ATOM 1477 C C . ALA A 1 187 ? -23.734 1.023 38.111 1.00 97.19 187 ALA A C 1
ATOM 1479 O O . ALA A 1 187 ? -24.177 1.007 39.261 1.00 97.19 187 ALA A O 1
ATOM 1480 N N . ALA A 1 188 ? -24.342 1.720 37.146 1.00 97.25 188 ALA A N 1
ATOM 1481 C CA . ALA A 1 188 ? -25.583 2.454 37.371 1.00 97.25 188 ALA A CA 1
ATOM 1482 C C . ALA A 1 188 ? -26.752 1.519 37.723 1.00 97.25 188 ALA A C 1
ATOM 1484 O O . ALA A 1 188 ? -27.519 1.831 38.634 1.00 97.25 188 ALA A O 1
ATOM 1485 N N . ALA A 1 189 ? -26.872 0.372 37.048 1.00 96.88 189 ALA A N 1
ATOM 1486 C CA . ALA A 1 189 ? -27.900 -0.627 37.335 1.00 96.88 189 ALA A CA 1
ATOM 1487 C C . ALA A 1 189 ? -27.742 -1.226 38.743 1.00 96.88 189 ALA A C 1
ATOM 1489 O O . ALA A 1 189 ? -28.726 -1.340 39.474 1.00 96.88 189 ALA A O 1
ATOM 1490 N N . GLU A 1 190 ? -26.512 -1.534 39.163 1.00 97.31 190 GLU A N 1
ATOM 1491 C CA . GLU A 1 190 ? -26.226 -2.004 40.524 1.00 97.31 190 GLU A CA 1
ATOM 1492 C C . GLU A 1 190 ? -26.615 -0.971 41.587 1.00 97.31 190 GLU A C 1
ATOM 1494 O O . GLU A 1 190 ? -27.225 -1.314 42.603 1.00 97.31 190 GLU A O 1
ATOM 1499 N N . MET A 1 191 ? -26.290 0.305 41.358 1.00 96.12 191 MET A N 1
ATOM 1500 C CA . MET A 1 191 ? -26.671 1.389 42.267 1.00 96.12 191 MET A CA 1
ATOM 1501 C C . MET A 1 191 ? -28.189 1.551 42.343 1.00 96.12 191 MET A C 1
ATOM 1503 O O . MET A 1 191 ? -28.726 1.709 43.438 1.00 96.12 191 MET A O 1
ATOM 1507 N N . TRP A 1 192 ? -28.890 1.448 41.213 1.00 97.06 192 TRP A N 1
ATOM 1508 C CA . TRP A 1 192 ? -30.354 1.478 41.182 1.00 97.06 192 TRP A CA 1
ATOM 1509 C C . TRP A 1 192 ? -30.966 0.320 41.978 1.00 97.06 192 TRP A C 1
ATOM 1511 O O . TRP A 1 192 ? -31.893 0.526 42.760 1.00 97.06 192 TRP A O 1
ATOM 1521 N N . GLY A 1 193 ? -30.401 -0.885 41.852 1.00 96.56 193 GLY A N 1
ATOM 1522 C CA . GLY A 1 193 ? -30.803 -2.044 42.649 1.00 96.56 193 GLY A CA 1
ATOM 1523 C C . GLY A 1 193 ? -30.634 -1.810 44.152 1.00 96.56 193 GLY A C 1
ATOM 1524 O O . GLY A 1 193 ? -31.560 -2.056 44.923 1.00 96.56 193 GLY A O 1
ATOM 1525 N N . LYS A 1 194 ? -29.488 -1.261 44.577 1.00 97.19 194 LYS A N 1
ATOM 1526 C CA . LYS A 1 194 ? -29.250 -0.899 45.987 1.00 97.19 194 LYS A CA 1
ATOM 1527 C C . LYS A 1 194 ? -30.250 0.140 46.492 1.00 97.19 194 LYS A C 1
ATOM 1529 O O . LYS A 1 194 ? -30.751 -0.000 47.603 1.00 97.19 194 LYS A O 1
ATOM 1534 N N . VAL A 1 195 ? -30.553 1.160 45.687 1.00 97.50 195 VAL A N 1
ATOM 1535 C CA . VAL A 1 195 ? -31.539 2.195 46.038 1.00 97.50 195 VAL A CA 1
ATOM 1536 C C . VAL A 1 195 ? -32.920 1.582 46.260 1.00 97.50 195 VAL A C 1
ATOM 1538 O O . VAL A 1 195 ? -33.539 1.888 47.276 1.00 97.50 195 VAL A O 1
ATOM 1541 N N . ASN A 1 196 ? -33.373 0.681 45.384 1.00 96.56 196 ASN A N 1
ATOM 1542 C CA . ASN A 1 196 ? -34.656 -0.007 45.561 1.00 96.56 196 ASN A CA 1
ATOM 1543 C C . ASN A 1 196 ? -34.702 -0.819 46.854 1.00 96.56 196 ASN A C 1
ATOM 1545 O O . ASN A 1 196 ? -35.644 -0.683 47.629 1.00 96.56 196 ASN A O 1
ATOM 1549 N N . ILE A 1 197 ? -33.655 -1.601 47.132 1.00 96.50 197 ILE A N 1
ATOM 1550 C CA . ILE A 1 197 ? -33.573 -2.395 48.366 1.00 96.50 197 ILE A CA 1
ATOM 1551 C C . ILE A 1 197 ? -33.620 -1.484 49.599 1.00 96.50 197 ILE A C 1
ATOM 1553 O O . ILE A 1 197 ? -34.315 -1.783 50.570 1.00 96.50 197 ILE A O 1
ATOM 1557 N N . TYR A 1 198 ? -32.910 -0.350 49.577 1.00 96.12 198 TYR A N 1
ATOM 1558 C CA . TYR A 1 198 ? -32.964 0.605 50.683 1.00 96.12 198 TYR A CA 1
ATOM 1559 C C . TYR A 1 198 ? -34.340 1.252 50.842 1.00 96.12 198 TYR A C 1
ATOM 1561 O O . TYR A 1 198 ? -34.764 1.455 51.977 1.00 96.12 198 TYR A O 1
ATOM 1569 N N . GLN A 1 199 ? -35.052 1.544 49.751 1.00 95.81 199 GLN A N 1
ATOM 1570 C CA . GLN A 1 199 ? -36.423 2.056 49.819 1.00 95.81 199 GLN A CA 1
ATOM 1571 C C . GLN A 1 199 ? -37.382 1.030 50.435 1.00 95.81 199 GLN A C 1
ATOM 1573 O O . GLN A 1 199 ? -38.156 1.386 51.322 1.00 95.81 199 GLN A O 1
ATOM 1578 N N . GLU A 1 200 ? -37.291 -0.241 50.036 1.00 95.56 200 GLU A N 1
ATOM 1579 C CA . GLU A 1 200 ? -38.101 -1.324 50.610 1.00 95.56 200 GLU A CA 1
ATOM 1580 C C . GLU A 1 200 ? -37.826 -1.511 52.109 1.00 95.56 200 GLU A C 1
ATOM 1582 O O . GLU A 1 200 ? -38.755 -1.598 52.916 1.00 95.56 200 GLU A O 1
ATOM 1587 N N . LEU A 1 201 ? -36.550 -1.510 52.510 1.00 95.56 201 LEU A N 1
ATOM 1588 C CA . LEU A 1 201 ? -36.165 -1.647 53.915 1.00 95.56 201 LEU A CA 1
ATOM 1589 C C . LEU A 1 201 ? -36.619 -0.447 54.756 1.00 95.56 201 LEU A C 1
ATOM 1591 O O . LEU A 1 201 ? -37.063 -0.625 55.895 1.00 95.56 201 LEU A O 1
ATOM 1595 N N . LEU A 1 202 ? -36.520 0.769 54.210 1.00 96.44 202 LEU A N 1
ATOM 1596 C CA . LEU A 1 202 ? -36.983 1.982 54.879 1.00 96.44 202 LEU A CA 1
ATOM 1597 C C . LEU A 1 202 ? -38.497 1.926 55.104 1.00 96.44 202 LEU A C 1
ATOM 1599 O O . LEU A 1 202 ? -38.943 2.188 56.219 1.00 96.44 202 LEU A O 1
ATOM 1603 N N . GLN A 1 203 ? -39.264 1.521 54.085 1.00 95.06 203 GLN A N 1
ATOM 1604 C CA . GLN A 1 203 ? -40.714 1.371 54.194 1.00 95.06 203 GLN A CA 1
ATOM 1605 C C . GLN A 1 203 ? -41.081 0.341 55.266 1.00 95.06 203 GLN A C 1
ATOM 1607 O O . GLN A 1 203 ? -41.854 0.651 56.168 1.00 95.06 203 GLN A O 1
ATOM 1612 N N . SER A 1 204 ? -40.456 -0.841 55.246 1.00 96.44 204 SER A N 1
ATOM 1613 C CA . SER A 1 204 ? -40.692 -1.865 56.269 1.00 96.44 204 SER A CA 1
ATOM 1614 C C . SER A 1 204 ? -40.345 -1.371 57.677 1.00 96.44 204 SER A C 1
ATOM 1616 O O . SER A 1 204 ? -41.089 -1.624 58.624 1.00 96.44 204 SER A O 1
ATOM 1618 N N . THR A 1 205 ? -39.242 -0.636 57.827 1.00 94.56 205 THR A N 1
ATOM 1619 C CA . THR A 1 205 ? -38.852 -0.051 59.118 1.00 94.56 205 THR A CA 1
ATOM 1620 C C . THR A 1 205 ? -39.880 0.977 59.581 1.00 94.56 205 THR A C 1
ATOM 1622 O O . THR A 1 205 ? -40.232 1.005 60.759 1.00 94.56 205 THR A O 1
ATOM 1625 N N . GLN A 1 206 ? -40.389 1.800 58.665 1.00 95.62 206 GLN A N 1
ATOM 1626 C CA . GLN A 1 206 ? -41.402 2.804 58.960 1.00 95.62 206 GLN A CA 1
ATOM 1627 C C . GLN A 1 206 ? -42.737 2.171 59.365 1.00 95.62 206 GLN A C 1
ATOM 1629 O O . GLN A 1 206 ? -43.346 2.622 60.334 1.00 95.62 206 GLN A O 1
ATOM 1634 N N . ASP A 1 207 ? -43.141 1.083 58.711 1.00 96.56 207 ASP A N 1
ATOM 1635 C CA . ASP A 1 207 ? -44.337 0.316 59.070 1.00 96.56 207 ASP A CA 1
ATOM 1636 C C . ASP A 1 207 ? -44.206 -0.308 60.470 1.00 96.56 207 ASP A C 1
ATOM 1638 O O . ASP A 1 207 ? -45.132 -0.225 61.279 1.00 96.56 207 ASP A O 1
ATOM 1642 N N . ILE A 1 208 ? -43.032 -0.861 60.806 1.00 95.75 208 ILE A N 1
ATOM 1643 C CA . ILE A 1 208 ? -42.737 -1.376 62.155 1.00 95.75 208 ILE A CA 1
ATOM 1644 C C . ILE A 1 208 ? -42.817 -0.255 63.198 1.00 95.75 208 ILE A C 1
ATOM 1646 O O . ILE A 1 208 ? -43.379 -0.452 64.277 1.00 95.75 208 ILE A O 1
ATOM 1650 N N . LEU A 1 209 ? -42.260 0.919 62.891 1.00 95.88 209 LEU A N 1
ATOM 1651 C CA . LEU A 1 209 ? -42.219 2.064 63.802 1.00 95.88 209 LEU A CA 1
ATOM 1652 C C . LEU A 1 209 ? -43.624 2.635 64.047 1.00 95.88 209 LEU A C 1
ATOM 1654 O O . LEU A 1 209 ? -43.958 2.958 65.187 1.00 95.88 209 LEU A O 1
ATOM 1658 N N . ASN A 1 210 ? -44.463 2.679 63.010 1.00 95.94 210 ASN A N 1
ATOM 1659 C CA . ASN A 1 210 ? -45.881 3.018 63.130 1.00 95.94 210 ASN A CA 1
ATOM 1660 C C . ASN A 1 210 ? -46.621 1.995 64.004 1.00 95.94 210 ASN A C 1
ATOM 1662 O O . ASN A 1 210 ? -47.264 2.385 64.971 1.00 95.94 210 ASN A O 1
ATOM 1666 N N . GLY A 1 211 ? -46.439 0.693 63.763 1.00 96.69 211 GLY A N 1
ATOM 1667 C CA . GLY A 1 211 ? -47.068 -0.345 64.588 1.00 96.69 211 GLY A CA 1
ATOM 1668 C C . GLY A 1 211 ? -46.630 -0.318 66.060 1.00 96.69 211 GLY A C 1
ATOM 1669 O O . GLY A 1 211 ? -47.426 -0.594 66.955 1.00 96.69 211 GLY A O 1
ATOM 1670 N N . LEU A 1 212 ? -45.373 0.039 66.342 1.00 94.75 212 LEU A N 1
ATOM 1671 C CA . LEU A 1 212 ? -44.881 0.273 67.706 1.00 94.75 212 LEU A CA 1
ATOM 1672 C C . LEU A 1 212 ? -45.551 1.487 68.353 1.00 94.75 212 LEU A C 1
ATOM 1674 O O . LEU A 1 212 ? -45.919 1.428 69.524 1.00 94.75 212 LEU A O 1
ATOM 1678 N N . ARG A 1 213 ? -45.721 2.571 67.591 1.00 95.81 213 ARG A N 1
ATOM 1679 C CA . ARG A 1 213 ? -46.404 3.781 68.053 1.00 95.81 213 ARG A CA 1
ATOM 1680 C C . ARG A 1 213 ? -47.860 3.500 68.411 1.00 95.81 213 ARG A C 1
ATOM 1682 O O . ARG A 1 213 ? -48.294 3.915 69.482 1.00 95.81 213 ARG A O 1
ATOM 1689 N N . ASP A 1 214 ? -48.566 2.768 67.556 1.00 95.69 214 ASP A N 1
ATOM 1690 C CA . ASP A 1 214 ? -49.964 2.399 67.775 1.00 95.69 214 ASP A CA 1
ATOM 1691 C C . ASP A 1 214 ? -50.103 1.545 69.043 1.00 95.69 214 ASP A C 1
ATOM 1693 O O . ASP A 1 214 ? -50.897 1.870 69.923 1.00 95.69 214 ASP A O 1
ATOM 1697 N N . LYS A 1 215 ? -49.234 0.538 69.221 1.00 95.06 215 LYS A N 1
ATOM 1698 C CA . LYS A 1 215 ? -49.194 -0.275 70.450 1.00 95.06 215 LYS A CA 1
ATOM 1699 C C . LYS A 1 215 ? -48.908 0.542 71.710 1.00 95.06 215 LYS A C 1
ATOM 1701 O O . LYS A 1 215 ? -49.503 0.276 72.750 1.00 95.06 215 LYS A O 1
ATOM 1706 N N . CYS A 1 216 ? -48.004 1.522 71.651 1.00 93.56 216 CYS A N 1
ATOM 1707 C CA . CYS A 1 216 ? -47.771 2.418 72.785 1.00 93.56 216 CYS A CA 1
ATOM 1708 C C . CYS A 1 216 ? -49.020 3.247 73.111 1.00 93.56 216 CYS A C 1
ATOM 1710 O O . CYS A 1 216 ? -49.359 3.375 74.283 1.00 93.56 216 CYS A O 1
ATOM 1712 N N . SER A 1 217 ? -49.730 3.749 72.096 1.00 93.19 217 SER A N 1
ATOM 1713 C CA . SER A 1 217 ? -50.986 4.484 72.288 1.00 93.19 217 SER A CA 1
ATOM 1714 C C . SER A 1 217 ? -52.075 3.605 72.916 1.00 93.19 217 SER A C 1
ATOM 1716 O O . SER A 1 217 ? -52.768 4.051 73.826 1.00 93.19 217 SER A O 1
ATOM 1718 N N . GLU A 1 218 ? -52.203 2.347 72.483 1.00 94.56 218 GLU A N 1
ATOM 1719 C CA . GLU A 1 218 ? -53.128 1.377 73.091 1.00 94.56 218 GLU A CA 1
ATOM 1720 C C . GLU A 1 218 ? -52.777 1.103 74.562 1.00 94.56 218 GLU A C 1
ATOM 1722 O O . GLU A 1 218 ? -53.658 1.027 75.419 1.00 94.56 218 GLU A O 1
ATOM 1727 N N . MET A 1 219 ? -51.484 0.973 74.881 1.00 91.81 219 MET A N 1
ATOM 1728 C CA . MET A 1 219 ? -51.026 0.794 76.261 1.00 91.81 219 MET A CA 1
ATOM 1729 C C . MET A 1 219 ? -51.301 2.023 77.132 1.00 91.81 219 MET A C 1
ATOM 1731 O O . MET A 1 219 ? -51.683 1.861 78.290 1.00 91.81 219 MET A O 1
ATOM 1735 N N . GLU A 1 220 ? -51.118 3.234 76.599 1.00 91.56 220 GLU A N 1
ATOM 1736 C CA . GLU A 1 220 ? -51.472 4.478 77.291 1.00 91.56 220 GLU A CA 1
ATOM 1737 C C . GLU A 1 220 ? -52.977 4.538 77.592 1.00 91.56 220 GLU A C 1
ATOM 1739 O O . GLU A 1 220 ? -53.367 4.880 78.710 1.00 91.56 220 GLU A O 1
ATOM 1744 N N . GLU A 1 221 ? -53.826 4.132 76.644 1.00 92.25 221 GLU A N 1
ATOM 1745 C CA . GLU A 1 221 ? -55.277 4.085 76.835 1.00 92.25 221 GLU A CA 1
ATOM 1746 C C . GLU A 1 221 ? -55.692 3.035 77.879 1.00 92.25 221 GLU A C 1
ATOM 1748 O O . GLU A 1 221 ? -56.470 3.334 78.788 1.00 92.25 221 GLU A O 1
ATOM 1753 N N . LEU A 1 222 ? -55.123 1.827 77.816 1.00 92.38 222 LEU A N 1
ATOM 1754 C CA . LEU A 1 222 ? -55.346 0.774 78.814 1.00 92.38 222 LEU A CA 1
ATOM 1755 C C . LEU A 1 222 ? -54.890 1.203 80.215 1.00 92.38 222 LEU A C 1
ATOM 1757 O O . LEU A 1 222 ? -55.580 0.931 81.200 1.00 92.38 222 LEU A O 1
ATOM 1761 N N . ALA A 1 223 ? -53.748 1.886 80.321 1.00 91.06 223 ALA A N 1
ATOM 1762 C CA . ALA A 1 223 ? -53.258 2.418 81.588 1.00 91.06 223 ALA A CA 1
ATOM 1763 C C . ALA A 1 223 ? -54.210 3.483 82.154 1.00 91.06 223 ALA A C 1
ATOM 1765 O O . ALA A 1 223 ? -54.526 3.446 83.345 1.00 91.06 223 ALA A O 1
ATOM 1766 N N . ALA A 1 224 ? -54.723 4.381 81.307 1.00 89.19 224 ALA A N 1
ATOM 1767 C CA . ALA A 1 224 ? -55.713 5.378 81.703 1.00 89.19 224 ALA A CA 1
ATOM 1768 C C . ALA A 1 224 ? -57.020 4.726 82.188 1.00 89.19 224 ALA A C 1
ATOM 1770 O O . ALA A 1 224 ? -57.502 5.059 83.271 1.00 89.19 224 ALA A O 1
ATOM 1771 N N . GLN A 1 225 ? -57.548 3.742 81.452 1.00 90.88 225 GLN A N 1
ATOM 1772 C CA . GLN A 1 225 ? -58.743 2.992 81.856 1.00 90.88 225 GLN A CA 1
ATOM 1773 C C . GLN A 1 225 ? -58.529 2.248 83.181 1.00 90.88 225 GLN A C 1
ATOM 1775 O O . GLN A 1 225 ? -59.384 2.299 84.065 1.00 90.88 225 GLN A O 1
ATOM 1780 N N . SER A 1 226 ? -57.374 1.601 83.370 1.00 87.44 226 SER A N 1
ATOM 1781 C CA . SER A 1 226 ? -57.044 0.938 84.636 1.00 87.44 226 SER A CA 1
ATOM 1782 C C . SER A 1 226 ? -56.978 1.928 85.799 1.00 87.44 226 SER A C 1
ATOM 1784 O O . SER A 1 226 ? -57.413 1.591 86.899 1.00 87.44 226 SER A O 1
ATOM 1786 N N . GLN A 1 227 ? -56.448 3.136 85.582 1.00 85.19 227 GLN A N 1
ATOM 1787 C CA . GLN A 1 227 ? -56.419 4.189 86.597 1.00 85.19 227 GLN A CA 1
ATOM 1788 C C . GLN A 1 227 ? -57.844 4.586 87.010 1.00 85.19 227 GLN A C 1
ATOM 1790 O O . GLN A 1 227 ? -58.114 4.725 88.204 1.00 85.19 227 GLN A O 1
ATOM 1795 N N . THR A 1 228 ? -58.759 4.717 86.043 1.00 87.06 228 THR A N 1
ATOM 1796 C CA . THR A 1 228 ? -60.180 4.998 86.294 1.00 87.06 228 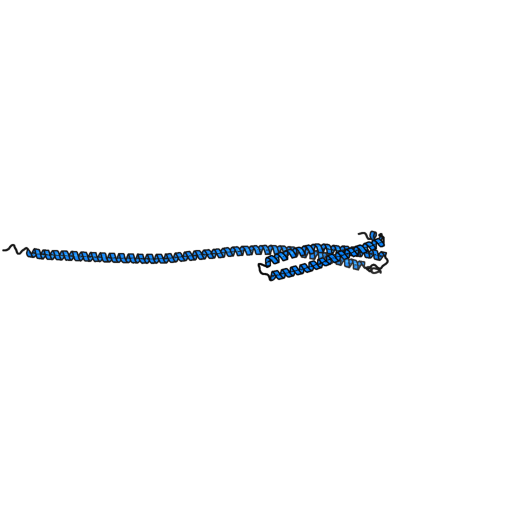THR A CA 1
ATOM 1797 C C . THR A 1 228 ? -60.844 3.871 87.083 1.00 87.06 228 THR A C 1
ATOM 1799 O O . THR A 1 228 ? -61.447 4.140 88.118 1.00 87.06 228 THR A O 1
ATOM 1802 N N . VAL A 1 229 ? -60.656 2.608 86.682 1.00 88.00 229 VAL A N 1
ATOM 1803 C CA . VAL A 1 229 ? -61.210 1.448 87.406 1.00 88.00 229 VAL A CA 1
ATOM 1804 C C . VAL A 1 229 ? -60.690 1.391 88.843 1.00 88.00 229 VAL A C 1
ATOM 1806 O O . VAL A 1 229 ? -61.464 1.157 89.766 1.00 88.00 229 VAL A O 1
ATOM 1809 N N . VAL A 1 230 ? -59.396 1.645 89.064 1.00 86.81 230 VAL A N 1
ATOM 1810 C CA . VAL A 1 230 ? -58.807 1.691 90.414 1.00 86.81 230 VAL A CA 1
ATOM 1811 C C . VAL A 1 230 ? -59.412 2.822 91.252 1.00 86.81 230 VAL A C 1
ATOM 1813 O O . VAL A 1 230 ? -59.668 2.628 92.442 1.00 86.81 230 VAL A O 1
ATOM 1816 N N . GLN A 1 231 ? -59.669 3.993 90.660 1.00 85.88 231 GLN A N 1
ATOM 1817 C CA . GLN A 1 231 ? -60.338 5.102 91.348 1.00 85.88 231 GLN A CA 1
ATOM 1818 C C . GLN A 1 231 ? -61.781 4.751 91.728 1.00 85.88 231 GLN A C 1
ATOM 1820 O O . GLN A 1 231 ? -62.160 4.948 92.884 1.00 85.88 231 GLN A O 1
ATOM 1825 N N . GLU A 1 232 ? -62.553 4.176 90.804 1.00 86.00 232 GLU A N 1
ATOM 1826 C CA . GLU A 1 232 ? -63.923 3.713 91.057 1.00 86.00 232 GLU A CA 1
ATOM 1827 C C . GLU A 1 232 ? -63.961 2.648 92.162 1.00 86.00 232 GLU A C 1
ATOM 1829 O O . GLU A 1 232 ? -64.756 2.748 93.099 1.00 86.00 232 GLU A O 1
ATOM 1834 N N . GLN A 1 233 ? -63.050 1.668 92.121 1.00 81.38 233 GLN A N 1
ATOM 1835 C CA . GLN A 1 233 ? -62.940 0.636 93.155 1.00 81.38 233 GLN A CA 1
ATOM 1836 C C . GLN A 1 233 ? -62.595 1.228 94.522 1.00 81.38 233 GLN A C 1
ATOM 1838 O O . GLN A 1 233 ? -63.200 0.852 95.524 1.00 81.38 233 GLN A O 1
ATOM 1843 N N . SER A 1 234 ? -61.640 2.160 94.575 1.00 82.56 234 SER A N 1
ATOM 1844 C CA . SER A 1 234 ? -61.265 2.859 95.809 1.00 82.56 234 SER A CA 1
ATOM 1845 C C . SER A 1 234 ? -62.455 3.619 96.401 1.00 82.56 234 SER A C 1
ATOM 1847 O O . SER A 1 234 ? -62.706 3.544 97.605 1.00 82.56 234 SER A O 1
ATOM 1849 N N . GLN A 1 235 ? -63.244 4.282 95.551 1.00 84.62 235 GLN A N 1
ATOM 1850 C CA . GLN A 1 235 ? -64.464 4.961 95.967 1.00 84.62 235 GLN A CA 1
ATOM 1851 C C . GLN A 1 235 ? -65.510 3.978 96.506 1.00 84.62 235 GLN A C 1
ATOM 1853 O O . GLN A 1 235 ? -66.012 4.182 97.609 1.00 84.62 235 GLN A O 1
ATOM 1858 N N . SER A 1 236 ? -65.775 2.872 95.804 1.00 82.75 236 SER A N 1
ATOM 1859 C CA . SER A 1 236 ? -66.693 1.832 96.288 1.00 82.75 236 SER A CA 1
ATOM 1860 C C . SER A 1 236 ? -66.228 1.209 97.611 1.00 82.75 236 SER A C 1
ATOM 1862 O O . SER A 1 236 ? -67.045 0.944 98.490 1.00 82.75 236 SER A O 1
ATOM 1864 N N . VAL A 1 237 ? -64.920 1.000 97.803 1.00 84.62 237 VAL A N 1
ATOM 1865 C CA . VAL A 1 237 ? -64.363 0.515 99.077 1.00 84.62 237 VAL A CA 1
ATOM 1866 C C . VAL A 1 237 ? -64.574 1.537 100.192 1.00 84.62 237 VAL A C 1
ATOM 1868 O O . VAL A 1 237 ? -64.977 1.147 101.285 1.00 84.62 237 VAL A O 1
ATOM 1871 N N . MET A 1 238 ? -64.352 2.830 99.938 1.00 81.75 238 MET A N 1
ATOM 1872 C CA . MET A 1 238 ? -64.640 3.890 100.913 1.00 81.75 238 MET A CA 1
ATOM 1873 C C . MET A 1 238 ? -66.133 3.972 101.248 1.00 81.75 238 MET A C 1
ATOM 1875 O O . MET A 1 238 ? -66.492 4.125 102.413 1.00 81.75 238 MET A O 1
ATOM 1879 N N . GLU A 1 239 ? -67.014 3.828 100.258 1.00 84.31 239 GLU A N 1
ATOM 1880 C CA . GLU A 1 239 ? -68.465 3.783 100.459 1.00 84.31 239 GLU A CA 1
ATOM 1881 C C . GLU A 1 239 ? -68.881 2.571 101.301 1.00 84.31 239 GLU A C 1
ATOM 1883 O O . GLU A 1 239 ? -69.630 2.727 102.265 1.00 84.31 239 GLU A O 1
ATOM 1888 N N . LEU A 1 240 ? -68.338 1.381 101.020 1.00 81.88 240 LEU A N 1
ATOM 1889 C CA . LEU A 1 240 ? -68.564 0.178 101.825 1.00 81.88 240 LEU A CA 1
ATOM 1890 C C . LEU A 1 240 ? -68.016 0.324 103.248 1.00 81.88 240 LEU A C 1
ATOM 1892 O O . LEU A 1 240 ? -68.690 -0.060 104.200 1.00 81.88 240 LEU A O 1
ATOM 1896 N N . GLN A 1 241 ? -66.822 0.897 103.421 1.00 79.69 241 GLN A N 1
ATOM 1897 C CA . GLN A 1 241 ? -66.261 1.186 104.743 1.00 79.69 241 GLN A CA 1
ATOM 1898 C C . GLN A 1 241 ? -67.133 2.180 105.512 1.00 79.69 241 GLN A C 1
ATOM 1900 O O . GLN A 1 241 ? -67.398 1.966 106.691 1.00 79.69 241 GLN A O 1
ATOM 1905 N N . ASN A 1 242 ? -67.640 3.227 104.859 1.00 81.38 242 ASN A N 1
ATOM 1906 C CA . ASN A 1 242 ? -68.579 4.167 105.465 1.00 81.38 242 ASN A CA 1
ATOM 1907 C C . ASN A 1 242 ? -69.918 3.503 105.809 1.00 81.38 242 ASN A C 1
ATOM 1909 O O . ASN A 1 242 ? -70.461 3.773 106.878 1.00 81.38 242 ASN A O 1
ATOM 1913 N N . ALA A 1 243 ? -70.436 2.606 104.969 1.00 79.00 243 ALA A N 1
ATOM 1914 C CA . ALA A 1 243 ? -71.642 1.825 105.249 1.00 79.00 243 ALA A CA 1
ATOM 1915 C C . ALA A 1 243 ? -71.442 0.874 106.444 1.00 79.00 243 ALA A C 1
ATOM 1917 O O . ALA A 1 243 ? -72.286 0.795 107.330 1.00 79.00 243 ALA A O 1
ATOM 1918 N N . ILE A 1 244 ? -70.296 0.194 106.528 1.00 77.50 244 ILE A N 1
ATOM 1919 C CA . ILE A 1 244 ? -69.934 -0.643 107.681 1.00 77.50 244 ILE A CA 1
ATOM 1920 C C . ILE A 1 244 ? -69.757 0.215 108.939 1.00 77.50 244 ILE A C 1
ATOM 1922 O O . ILE A 1 244 ? -70.243 -0.161 110.003 1.00 77.50 244 ILE A O 1
ATOM 1926 N N . ASN A 1 245 ? -69.108 1.376 108.839 1.00 77.19 245 ASN A N 1
ATOM 1927 C CA . ASN A 1 245 ? -68.919 2.290 109.965 1.00 77.19 245 ASN A CA 1
ATOM 1928 C C . ASN A 1 245 ? -70.241 2.898 110.433 1.00 77.19 245 ASN A C 1
ATOM 1930 O O . ASN A 1 245 ? -70.440 3.048 111.628 1.00 77.19 245 ASN A O 1
ATOM 1934 N N . THR A 1 246 ? -71.167 3.206 109.527 1.00 74.00 246 THR A N 1
ATOM 1935 C CA . THR A 1 246 ? -72.514 3.668 109.894 1.00 74.00 246 THR A CA 1
ATOM 1936 C C . THR A 1 246 ? -73.335 2.541 110.509 1.00 74.00 246 THR A C 1
ATOM 1938 O O . THR A 1 246 ? -73.931 2.765 111.550 1.00 74.00 246 THR A O 1
ATOM 1941 N N . LEU A 1 247 ? -73.281 1.314 109.981 1.00 72.50 247 LEU A N 1
ATOM 1942 C CA . LEU A 1 247 ? -73.943 0.144 110.579 1.00 72.50 247 LEU A CA 1
ATOM 1943 C C . LEU A 1 247 ? -73.367 -0.248 111.952 1.00 72.50 247 LEU A C 1
ATOM 1945 O O . LEU A 1 247 ? -74.107 -0.673 112.835 1.00 72.50 247 LEU A O 1
ATOM 1949 N N . THR A 1 248 ? -72.058 -0.100 112.160 1.00 64.44 248 THR A N 1
ATOM 1950 C CA . THR A 1 248 ? -71.415 -0.351 113.464 1.00 64.44 248 THR A CA 1
ATOM 1951 C C . THR A 1 248 ? -71.573 0.827 114.432 1.00 64.44 248 THR A C 1
ATOM 1953 O O . THR A 1 248 ? -71.683 0.599 115.635 1.00 64.44 248 THR A O 1
ATOM 1956 N N . ALA A 1 249 ? -71.673 2.067 113.940 1.00 58.03 249 ALA A N 1
ATOM 1957 C CA . ALA A 1 249 ? -72.013 3.242 114.742 1.00 58.03 249 ALA A CA 1
ATOM 1958 C C . ALA A 1 249 ? -73.498 3.283 115.139 1.00 58.03 249 ALA A C 1
ATOM 1960 O O . ALA A 1 249 ? -73.787 3.731 116.242 1.00 58.03 249 ALA A O 1
ATOM 1961 N N . ASP A 1 250 ? -74.419 2.764 114.317 1.00 52.16 250 ASP A N 1
ATOM 1962 C CA . ASP A 1 250 ? -75.842 2.594 114.670 1.00 52.16 250 ASP A CA 1
ATOM 1963 C C . ASP A 1 250 ? -76.076 1.419 115.633 1.00 52.16 250 ASP A C 1
ATOM 1965 O O . ASP A 1 250 ? -77.070 1.389 116.358 1.00 52.16 250 ASP A O 1
ATOM 1969 N N . ALA A 1 251 ? -75.137 0.472 115.718 1.00 48.75 251 ALA A N 1
ATOM 1970 C CA . ALA A 1 251 ? -75.134 -0.543 116.772 1.00 48.75 251 ALA A CA 1
ATOM 1971 C C . ALA A 1 251 ? -74.637 0.002 118.131 1.00 48.75 251 ALA A C 1
ATOM 1973 O O . ALA A 1 251 ? -74.765 -0.681 119.149 1.00 48.75 251 ALA A O 1
ATOM 1974 N N . ALA A 1 252 ? -74.091 1.226 118.179 1.00 47.22 252 ALA A N 1
ATOM 1975 C CA . ALA A 1 252 ? -73.446 1.797 119.361 1.00 47.22 252 ALA A CA 1
ATOM 1976 C C . ALA A 1 252 ? -74.264 2.792 120.230 1.00 47.22 252 ALA A C 1
ATOM 1978 O O . ALA A 1 252 ? -73.784 3.063 121.332 1.00 47.22 252 ALA A O 1
ATOM 1979 N N . PRO A 1 253 ? -75.483 3.293 119.903 1.00 46.31 253 PRO A N 1
ATOM 1980 C CA . PRO A 1 253 ? -76.260 4.100 120.842 1.00 46.31 253 PRO A CA 1
ATOM 1981 C C . PRO A 1 253 ? -77.449 3.350 121.471 1.00 46.31 253 PRO A C 1
ATOM 1983 O O . PRO A 1 253 ? -78.305 3.995 122.068 1.00 46.31 253 PRO A O 1
ATOM 1986 N N . GLN A 1 254 ? -77.524 2.010 121.396 1.00 45.19 254 GLN A N 1
ATOM 1987 C CA . GLN A 1 254 ? -78.599 1.234 122.053 1.00 45.19 254 GLN A CA 1
ATOM 1988 C C . GLN A 1 254 ? -78.161 0.346 123.236 1.00 45.19 254 GLN A C 1
ATOM 1990 O O . GLN A 1 254 ? -78.993 -0.353 123.803 1.00 45.19 254 GLN A O 1
ATOM 1995 N N . LEU A 1 255 ? -76.904 0.415 123.698 1.00 46.53 255 LEU A N 1
ATOM 1996 C CA . LEU A 1 255 ? -76.431 -0.329 124.886 1.00 46.53 255 LEU A CA 1
ATOM 1997 C C . LEU A 1 255 ? -75.928 0.566 126.038 1.00 46.53 255 LEU A C 1
ATOM 1999 O O . LEU A 1 255 ? -75.059 0.170 126.808 1.00 46.53 255 LEU A O 1
ATOM 2003 N N . ALA A 1 256 ? -76.500 1.764 126.194 1.00 41.00 256 ALA A N 1
ATOM 2004 C CA . ALA A 1 256 ? -76.347 2.584 127.407 1.00 41.00 256 ALA A CA 1
ATOM 2005 C C . ALA A 1 256 ? -77.694 3.108 127.948 1.00 41.00 256 ALA A C 1
ATOM 2007 O O . ALA A 1 256 ? -77.765 4.182 128.541 1.00 41.00 256 ALA A O 1
ATOM 2008 N N . ALA A 1 257 ? -78.770 2.348 127.736 1.00 39.66 257 ALA A N 1
ATOM 2009 C CA . ALA A 1 257 ? -80.047 2.531 128.420 1.00 39.66 257 ALA A CA 1
ATOM 2010 C C . ALA A 1 257 ? -80.695 1.162 128.678 1.00 39.66 257 ALA A C 1
ATOM 2012 O O . ALA A 1 257 ? -81.650 0.781 128.006 1.00 39.66 257 ALA A O 1
ATOM 2013 N N . SER A 1 258 ? -80.121 0.409 129.618 1.00 37.94 258 SER A N 1
ATOM 2014 C CA . SER A 1 258 ? -80.746 -0.644 130.441 1.00 37.94 258 SER A CA 1
ATOM 2015 C C . SER A 1 258 ? -79.775 -1.020 131.553 1.00 37.94 258 SER A C 1
ATOM 2017 O O . SER A 1 258 ? -78.634 -1.393 131.205 1.00 37.94 258 SER A O 1
#